Protein AF-A0A6C0C081-F1 (afdb_monomer_lite)

Radius of gyration: 17.38 Å; chains: 1; bounding box: 40×44×48 Å

Foldseek 3Di:
DDPPVPAQFQHQEEEEEFEDFQVDPDDDDDLLVVLQVQCVVAQQTHYDYDYPVCLVVQFPDAPLLSQATRQVVVQLSLLRNCQARFFKYAYRGHAPHYCNCVCPVVPLSPPPLAFKEAAQFDALVVAAAPPPPSVLSVVSRLDGDSNTMTGGYNDPLSVQLNVQLSVVSVVCRVLSVQAGGRHHFADDDPDPPDVCDPPNHRDDHRCRSHRRRNSVSCVVSSSNYHYDDDDHDPPDDSD

Secondary structure (DSSP, 8-state):
--GGGGS-SS-S-EEEE---BTTB-PPP-HHHHHHHHHHHHHS-S-EEEE-TTTHHHHSPPPGGGGGS-HHHHHHHHHHHHHHHH-EEEE-S---SS--TTTTTGGGGGG-TT--EEEEEP--GGG----TT-GGGGGGGGG-EEEEEEEE-TT-HHHHHHHHHHHHHHHHTHHHHHHS---SSS-B-SS-TT-S---TTS--SBTTTTTHHHHHHHHHHTGGGEEE-PPPP-TTS---

pLDDT: mean 90.08, std 13.96, range [32.69, 98.81]

InterPro domains:
  IPR008441 AfumC-like glycosyltransferase [PF05704] (13-91)
  IPR029044 Nucleotide-diphospho-sugar transferases [SSF53448] (11-169)

Organism: NCBI:txid1070528

Sequence (239 aa):
MSYVSKLQVPPYVVFVCWFGGYRNKASMKGNRLSAYTSLQKNIGVPLVMITDENIADYVAVHPAFQYLSGNHKSDYARCALLNKFGGGYHDIKHRSKTWKNEWNVDNWTADDNVWMYCVRERHPSHIGYPPGKKHIQAQYKRLGSMGWLISKPRTPFLQDLQAAIHAEMDNNLDKLRQHPGHKPGGYYSDTPFRPDVPKDSYPLRWLQVMGELSHPLMLEYSDKIKFGLPSPDTHLSYK

Structure (mmCIF, N/CA/C/O backbone):
data_AF-A0A6C0C081-F1
#
_entry.id   AF-A0A6C0C081-F1
#
loop_
_atom_site.group_PDB
_atom_site.id
_atom_site.type_symbol
_atom_site.label_atom_id
_atom_site.label_alt_id
_atom_site.label_comp_id
_atom_site.label_asym_id
_atom_site.label_entity_id
_atom_site.label_seq_id
_atom_site.pdbx_PDB_ins_code
_atom_site.Cartn_x
_atom_site.Cartn_y
_atom_site.Cartn_z
_atom_site.occupancy
_atom_site.B_iso_or_equiv
_atom_site.auth_seq_id
_atom_site.auth_comp_id
_atom_site.auth_asym_id
_atom_site.auth_atom_id
_atom_site.pdbx_PDB_model_num
ATOM 1 N N . MET A 1 1 ? -1.122 -25.271 23.136 1.00 38.91 1 MET A N 1
ATOM 2 C CA . MET A 1 1 ? -2.084 -24.271 22.619 1.00 38.91 1 MET A CA 1
ATOM 3 C C . MET A 1 1 ? -1.561 -22.879 22.957 1.00 38.91 1 MET A C 1
ATOM 5 O O . MET A 1 1 ? -1.931 -22.315 23.976 1.00 38.91 1 MET A O 1
ATOM 9 N N . SER A 1 2 ? -0.575 -22.413 22.184 1.00 34.00 2 SER A N 1
ATOM 10 C CA . SER A 1 2 ? 0.246 -21.238 22.502 1.00 34.00 2 SER A CA 1
ATOM 11 C C . SER A 1 2 ? -0.545 -19.931 22.386 1.00 34.00 2 SER A C 1
ATOM 13 O O . SER A 1 2 ? -1.528 -19.861 21.656 1.00 34.00 2 SER A O 1
ATOM 15 N N . TYR A 1 3 ? -0.081 -18.903 23.100 1.00 32.69 3 TYR A N 1
ATOM 16 C CA . TYR A 1 3 ? -0.590 -17.526 23.253 1.00 32.69 3 TYR A CA 1
ATOM 17 C C . TYR A 1 3 ? -1.102 -16.781 21.993 1.00 32.69 3 TYR A C 1
ATOM 19 O O . TYR A 1 3 ? -1.601 -15.663 22.099 1.00 32.69 3 TYR A O 1
ATOM 27 N N . VAL A 1 4 ? -1.015 -17.381 20.807 1.00 37.66 4 VAL A N 1
ATOM 28 C CA . VAL A 1 4 ? -1.458 -16.843 19.514 1.00 37.66 4 VAL A CA 1
ATOM 29 C C . VAL A 1 4 ? -2.988 -16.715 19.427 1.00 37.66 4 VAL A C 1
ATOM 31 O O . VAL A 1 4 ? -3.484 -15.894 18.665 1.00 37.66 4 VAL A O 1
ATOM 34 N N . SER A 1 5 ? -3.757 -17.439 20.252 1.00 34.84 5 SER A N 1
ATOM 35 C CA . SER A 1 5 ? -5.231 -17.363 20.270 1.00 34.84 5 SER A CA 1
ATOM 36 C C . SER A 1 5 ? -5.811 -16.135 20.995 1.00 34.84 5 SER A C 1
ATOM 38 O O . SER A 1 5 ? -7.021 -16.076 21.198 1.00 34.84 5 SER A O 1
ATOM 40 N N . LYS A 1 6 ? -4.976 -15.187 21.448 1.00 42.56 6 LYS A N 1
ATOM 41 C CA . LYS A 1 6 ? -5.412 -14.006 22.223 1.00 42.56 6 LYS A CA 1
ATOM 42 C C . LYS A 1 6 ? -4.911 -12.666 21.681 1.00 42.56 6 LYS A C 1
ATOM 44 O O . LYS A 1 6 ? -5.057 -11.650 22.355 1.00 42.56 6 LYS A O 1
ATOM 49 N N . LEU A 1 7 ? -4.319 -12.634 20.489 1.00 52.56 7 LEU A N 1
ATOM 50 C CA . LEU A 1 7 ? -4.058 -11.358 19.827 1.00 52.56 7 LEU A CA 1
ATOM 51 C C . LEU A 1 7 ? -5.363 -10.861 19.205 1.00 52.56 7 LEU A C 1
ATOM 53 O O . LEU A 1 7 ? -6.047 -11.622 18.524 1.00 52.56 7 LEU A O 1
ATOM 57 N N . GLN A 1 8 ? -5.707 -9.594 19.448 1.00 67.50 8 GLN A N 1
ATOM 58 C CA . GLN A 1 8 ? -6.777 -8.919 18.715 1.00 67.50 8 GLN A CA 1
ATOM 59 C C . GLN A 1 8 ? -6.513 -9.103 17.216 1.00 67.50 8 GLN A C 1
ATOM 61 O O . GLN A 1 8 ? -5.391 -8.881 16.761 1.00 67.50 8 GLN A O 1
ATOM 66 N N . VAL A 1 9 ? -7.517 -9.548 16.462 1.00 79.81 9 VAL A N 1
ATOM 67 C CA . VAL A 1 9 ? -7.436 -9.652 15.004 1.00 79.81 9 VAL A CA 1
ATOM 68 C C . VAL A 1 9 ? -8.374 -8.597 14.423 1.00 79.81 9 VAL A C 1
ATOM 70 O O . VAL A 1 9 ? -9.579 -8.682 14.648 1.00 79.81 9 VAL A O 1
ATOM 73 N N . PRO A 1 10 ? -7.855 -7.602 13.689 1.00 91.00 10 PRO A N 1
ATOM 74 C CA . PRO A 1 10 ? -6.440 -7.357 13.402 1.00 91.00 10 PRO A CA 1
ATOM 75 C C . PRO A 1 10 ? -5.642 -6.818 14.609 1.00 91.00 10 PRO A C 1
ATOM 77 O O . PRO A 1 10 ? -6.227 -6.164 15.474 1.00 91.00 10 PRO A O 1
ATOM 80 N N . PRO A 1 11 ? -4.311 -7.027 14.666 1.00 95.06 11 PRO A N 1
ATOM 81 C CA . PRO A 1 11 ? -3.478 -6.562 15.774 1.00 95.06 11 PRO A CA 1
ATOM 82 C C . PRO A 1 11 ? -3.471 -5.035 15.868 1.00 95.06 11 PRO A C 1
ATOM 84 O O . PRO A 1 11 ? -3.511 -4.343 14.850 1.00 95.06 11 PRO A O 1
ATOM 87 N N . TYR A 1 12 ? -3.392 -4.509 17.092 1.00 96.88 12 TYR A N 1
ATOM 88 C CA . TYR A 1 12 ? -3.371 -3.071 17.374 1.00 96.88 12 TYR A CA 1
ATOM 89 C C . TYR A 1 12 ? -1.967 -2.479 17.154 1.00 96.88 12 TYR A C 1
ATOM 91 O O . TYR A 1 12 ? -1.215 -2.194 18.086 1.00 96.88 12 TYR A O 1
ATOM 99 N N . VAL A 1 13 ? -1.585 -2.359 15.886 1.00 97.62 13 VAL A N 1
ATOM 100 C CA . VAL A 1 13 ? -0.288 -1.843 15.432 1.00 97.62 13 VAL A CA 1
ATOM 101 C C . VAL A 1 13 ? -0.440 -1.221 14.051 1.00 97.62 13 VAL A C 1
ATOM 103 O O . VAL A 1 13 ? -1.317 -1.615 13.283 1.00 97.62 13 VAL A O 1
ATOM 106 N N . VAL A 1 14 ? 0.417 -0.258 13.721 1.00 98.56 14 VAL A N 1
ATOM 107 C CA . VAL A 1 14 ? 0.501 0.337 12.387 1.00 98.56 14 VAL A CA 1
ATOM 108 C C . VAL A 1 14 ? 1.901 0.127 11.814 1.00 98.56 14 VAL A C 1
ATOM 110 O O . VAL A 1 14 ? 2.894 0.584 12.378 1.00 98.56 14 VAL A O 1
ATOM 113 N N . PHE A 1 15 ? 1.982 -0.529 10.661 1.00 98.62 15 PHE A N 1
ATOM 114 C CA . PHE A 1 15 ? 3.210 -0.656 9.888 1.00 98.62 15 PHE A CA 1
ATOM 115 C C . PHE A 1 15 ? 3.482 0.610 9.076 1.00 98.62 15 PHE A C 1
ATOM 117 O O . PHE A 1 15 ? 2.582 1.201 8.474 1.00 98.62 15 PHE A O 1
ATOM 124 N N . VAL A 1 16 ? 4.752 0.997 9.029 1.00 97.75 16 VAL A N 1
ATOM 125 C CA . VAL A 1 16 ? 5.257 2.132 8.255 1.00 97.75 16 VAL A CA 1
ATOM 126 C C . VAL A 1 16 ? 6.523 1.678 7.541 1.00 97.75 16 VAL A C 1
ATOM 128 O O . VAL A 1 16 ? 7.382 1.063 8.159 1.00 97.75 16 VAL A O 1
ATOM 131 N N . CYS A 1 17 ? 6.650 1.962 6.246 1.00 96.00 17 CYS A N 1
ATOM 132 C CA . CYS A 1 17 ? 7.788 1.509 5.442 1.00 96.00 17 CYS A CA 1
ATOM 133 C C . CYS A 1 17 ? 8.725 2.660 5.055 1.00 96.00 17 CYS A C 1
ATOM 135 O O . CYS A 1 17 ? 8.277 3.713 4.586 1.00 96.00 17 CYS A O 1
ATOM 137 N N . TRP A 1 18 ? 10.033 2.431 5.185 1.00 93.06 18 TRP A N 1
ATOM 138 C CA . TRP A 1 18 ? 11.085 3.312 4.685 1.00 93.06 18 TRP A CA 1
ATOM 139 C C . TRP A 1 18 ? 12.243 2.503 4.091 1.00 93.06 18 TRP A C 1
ATOM 141 O O . TRP A 1 18 ? 13.060 1.942 4.815 1.00 93.06 18 TRP A O 1
ATOM 151 N N . PHE A 1 19 ? 12.348 2.503 2.761 1.00 89.56 19 PHE A N 1
ATOM 152 C CA . PHE A 1 19 ? 13.375 1.755 2.021 1.00 89.56 19 PHE A CA 1
ATOM 153 C C . PHE A 1 19 ? 14.393 2.644 1.287 1.00 89.56 19 PHE A C 1
ATOM 155 O O . PHE A 1 19 ? 15.035 2.197 0.339 1.00 89.56 19 PHE A O 1
ATOM 162 N N . GLY A 1 20 ? 14.532 3.916 1.688 1.00 74.12 20 GLY A N 1
ATOM 163 C CA . GLY A 1 20 ? 15.504 4.843 1.090 1.00 74.12 20 GLY A CA 1
ATOM 164 C C . GLY A 1 20 ? 15.476 4.878 -0.452 1.00 74.12 20 GLY A C 1
ATOM 165 O O . GLY A 1 20 ? 14.416 4.789 -1.075 1.00 74.12 20 GLY A O 1
ATOM 166 N N . GLY A 1 21 ? 16.654 5.029 -1.072 1.00 58.50 21 GLY A N 1
ATOM 167 C CA . GLY A 1 21 ? 16.880 4.778 -2.506 1.00 58.50 21 GLY A CA 1
ATOM 168 C C . GLY A 1 21 ? 17.626 3.451 -2.711 1.00 58.50 21 GLY A C 1
ATOM 169 O O . GLY A 1 21 ? 18.268 2.971 -1.781 1.00 58.50 21 GLY A O 1
ATOM 170 N N . TYR A 1 22 ? 17.579 2.841 -3.904 1.00 46.16 22 TYR A N 1
ATOM 171 C CA . TYR A 1 22 ? 18.237 1.541 -4.145 1.00 46.16 22 TYR A CA 1
ATOM 172 C C . TYR A 1 22 ? 19.727 1.578 -3.797 1.00 46.16 22 TYR A C 1
ATOM 174 O O . TYR A 1 22 ? 20.460 2.465 -4.239 1.00 46.16 22 TYR A O 1
ATOM 182 N N . ARG A 1 23 ? 20.147 0.611 -2.966 1.00 51.75 23 ARG A N 1
ATOM 183 C CA . ARG A 1 23 ? 21.477 0.488 -2.335 1.00 51.75 23 ARG A CA 1
ATOM 184 C C . ARG A 1 23 ? 21.923 1.676 -1.470 1.00 51.75 23 ARG A C 1
ATOM 186 O O . ARG A 1 23 ? 23.003 1.616 -0.892 1.00 51.75 23 ARG A O 1
ATOM 193 N N . ASN A 1 24 ? 21.112 2.722 -1.331 1.00 51.88 24 ASN A N 1
ATOM 194 C CA . ASN A 1 24 ? 21.444 3.900 -0.547 1.00 51.88 24 ASN A CA 1
ATOM 195 C C . ASN A 1 24 ? 20.702 3.840 0.790 1.00 51.88 24 ASN A C 1
ATOM 197 O O . ASN A 1 24 ? 19.509 4.144 0.866 1.00 51.88 24 ASN A O 1
ATOM 201 N N . LYS A 1 25 ? 21.438 3.494 1.854 1.00 61.03 25 LYS A N 1
ATOM 202 C CA . LYS A 1 25 ? 20.999 3.555 3.261 1.00 61.03 25 LYS A CA 1
ATOM 203 C C . LYS A 1 25 ? 20.867 5.005 3.740 1.00 61.03 25 LYS A C 1
ATOM 205 O O . LYS A 1 25 ? 21.436 5.413 4.750 1.00 61.03 25 LYS A O 1
ATOM 210 N N . ALA A 1 26 ? 20.171 5.830 2.965 1.00 64.25 26 ALA A N 1
ATOM 211 C CA . ALA A 1 26 ? 19.969 7.221 3.298 1.00 64.25 26 ALA A CA 1
ATOM 212 C C . ALA A 1 26 ? 19.025 7.306 4.500 1.00 64.25 26 ALA A C 1
ATOM 214 O O . ALA A 1 26 ? 17.862 6.891 4.438 1.00 64.25 26 ALA A O 1
ATOM 215 N N . SER A 1 27 ? 19.528 7.874 5.594 1.00 79.19 27 SER A N 1
ATOM 216 C CA . SER A 1 27 ? 18.695 8.239 6.733 1.00 79.19 27 SER A CA 1
ATOM 217 C C . SER A 1 27 ? 17.563 9.154 6.268 1.00 79.19 27 SER A C 1
ATOM 219 O O . SER A 1 27 ? 17.770 10.043 5.437 1.00 79.19 27 SER A O 1
ATOM 221 N N . MET A 1 28 ? 16.366 8.939 6.809 1.00 86.75 28 MET A N 1
ATOM 222 C CA . MET A 1 28 ? 15.217 9.803 6.563 1.00 86.75 28 MET A CA 1
ATOM 223 C C . MET A 1 28 ? 15.543 11.241 6.992 1.00 86.75 28 MET A C 1
ATOM 225 O O . MET A 1 28 ? 16.034 11.461 8.097 1.00 86.75 28 MET A O 1
ATOM 229 N N . LYS A 1 29 ? 15.288 12.225 6.122 1.00 87.31 29 LYS A N 1
ATOM 230 C CA . LYS A 1 29 ? 15.613 13.645 6.354 1.00 87.31 29 LYS A CA 1
ATOM 231 C C . LYS A 1 29 ? 14.472 14.565 5.911 1.00 87.31 29 LYS A C 1
ATOM 233 O O . LYS A 1 29 ? 13.532 14.132 5.240 1.00 87.31 29 LYS A O 1
ATOM 238 N N . GLY A 1 30 ? 14.575 15.839 6.292 1.00 89.31 30 GLY A N 1
ATOM 239 C CA . GLY A 1 30 ? 13.709 16.922 5.817 1.00 89.31 30 GLY A CA 1
ATOM 240 C C . GLY A 1 30 ? 12.222 16.684 6.080 1.00 89.31 30 GLY A C 1
ATOM 241 O O . GLY A 1 30 ? 11.837 16.162 7.129 1.00 89.31 30 GLY A O 1
ATOM 242 N N . ASN A 1 31 ? 11.390 17.031 5.095 1.00 89.50 31 ASN A N 1
ATOM 243 C CA . ASN A 1 31 ? 9.928 16.929 5.168 1.00 89.50 31 ASN A CA 1
ATOM 244 C C . ASN A 1 31 ? 9.447 15.519 5.524 1.00 89.50 31 ASN A C 1
ATOM 246 O O . ASN A 1 31 ? 8.451 15.356 6.225 1.00 89.50 31 ASN A O 1
ATOM 250 N N . ARG A 1 32 ? 10.166 14.480 5.087 1.00 90.06 32 ARG A N 1
ATOM 251 C CA . ARG A 1 32 ? 9.797 13.097 5.390 1.00 90.06 32 ARG A CA 1
ATOM 252 C C . ARG A 1 32 ? 10.041 12.734 6.854 1.00 90.06 32 ARG A C 1
ATOM 254 O O . ARG A 1 32 ? 9.176 12.106 7.456 1.00 90.06 32 ARG A O 1
ATOM 261 N N . LEU A 1 33 ? 11.173 13.158 7.420 1.00 92.31 33 LEU A N 1
ATOM 262 C CA . LEU A 1 33 ? 11.459 12.970 8.844 1.00 92.31 33 LEU A CA 1
ATOM 263 C C . LEU A 1 33 ? 10.461 13.752 9.703 1.00 92.31 33 LEU A C 1
ATOM 265 O O . LEU A 1 33 ? 9.902 13.198 10.640 1.00 92.31 33 LEU A O 1
ATOM 269 N N . SER A 1 34 ? 10.165 14.999 9.325 1.00 93.88 34 SER A N 1
ATOM 270 C CA . SER A 1 34 ? 9.133 15.816 9.977 1.00 93.88 34 SER A CA 1
ATOM 271 C C . SER A 1 34 ? 7.762 15.124 9.973 1.00 93.88 34 SER A C 1
ATOM 273 O O . SER A 1 34 ? 7.094 15.031 11.007 1.00 93.88 34 SER A O 1
ATOM 275 N N . ALA A 1 35 ? 7.370 14.554 8.831 1.00 94.44 35 ALA A N 1
ATOM 276 C CA . ALA A 1 35 ? 6.135 13.795 8.692 1.00 94.44 35 ALA A CA 1
ATOM 277 C C . ALA A 1 35 ? 6.115 12.538 9.572 1.00 94.44 35 ALA A C 1
ATOM 279 O O . ALA A 1 35 ? 5.100 12.261 10.207 1.00 94.44 35 ALA A O 1
ATOM 280 N N . TYR A 1 36 ? 7.225 11.799 9.653 1.00 95.06 36 TYR A N 1
ATOM 281 C CA . TYR A 1 36 ? 7.329 10.629 10.524 1.00 95.06 36 TYR A CA 1
ATOM 282 C C . TYR A 1 36 ? 7.247 11.002 12.009 1.00 95.06 36 TYR A C 1
ATOM 284 O O . TYR A 1 36 ? 6.476 10.390 12.743 1.00 95.06 36 TYR A O 1
ATOM 292 N N . THR A 1 37 ? 7.943 12.056 12.439 1.00 94.81 37 THR A N 1
ATOM 293 C CA . THR A 1 37 ? 7.854 12.572 13.814 1.00 94.81 37 THR A CA 1
ATOM 294 C C . THR A 1 37 ? 6.425 13.000 14.158 1.00 94.81 37 THR A C 1
ATOM 296 O O . THR A 1 37 ? 5.908 12.678 15.228 1.00 94.81 37 THR A O 1
ATOM 299 N N . SER A 1 38 ? 5.745 13.687 13.235 1.00 95.81 38 SER A N 1
ATOM 300 C CA . SER A 1 38 ? 4.330 14.044 13.386 1.00 95.81 38 SER A CA 1
ATOM 301 C C . SER A 1 38 ? 3.437 12.808 13.492 1.00 95.81 38 SER A C 1
ATOM 303 O O . SER A 1 38 ? 2.559 12.765 14.352 1.00 95.81 38 SER A O 1
ATOM 305 N N . LEU A 1 39 ? 3.675 11.796 12.657 1.00 95.75 39 LEU A N 1
ATOM 306 C CA . LEU A 1 39 ? 2.941 10.538 12.684 1.00 95.75 39 LEU A CA 1
ATOM 307 C C . LEU A 1 39 ? 3.107 9.827 14.034 1.00 95.75 39 LEU A C 1
ATOM 309 O O . LEU A 1 39 ? 2.102 9.489 14.655 1.00 95.75 39 LEU A O 1
ATOM 313 N N . GLN A 1 40 ? 4.346 9.673 14.514 1.00 95.88 40 GLN A N 1
ATOM 314 C CA . GLN A 1 40 ? 4.663 9.077 15.818 1.00 95.88 40 GLN A CA 1
ATOM 315 C C . GLN A 1 40 ? 3.932 9.780 16.964 1.00 95.88 40 GLN A C 1
ATOM 317 O O . GLN A 1 40 ? 3.367 9.118 17.831 1.00 95.88 40 GLN A O 1
ATOM 322 N N . LYS A 1 41 ? 3.902 11.117 16.949 1.00 96.88 41 LYS A N 1
ATOM 323 C CA . LYS A 1 41 ? 3.255 11.915 17.996 1.00 96.88 41 LYS A CA 1
ATOM 324 C C . LYS A 1 41 ? 1.729 11.773 18.000 1.00 96.88 41 LYS A C 1
ATOM 326 O O . LYS A 1 41 ? 1.126 11.759 19.069 1.00 96.88 41 LYS A O 1
ATOM 331 N N . ASN A 1 42 ? 1.106 11.695 16.823 1.00 97.38 42 ASN A N 1
ATOM 332 C CA . ASN A 1 42 ? -0.333 11.938 16.689 1.00 97.38 42 ASN A CA 1
ATOM 333 C C . ASN A 1 42 ? -1.168 10.690 16.365 1.00 97.38 42 ASN A C 1
ATOM 335 O O . ASN A 1 42 ? -2.384 10.714 16.557 1.00 97.38 42 ASN A O 1
ATOM 339 N N . ILE A 1 43 ? -0.574 9.594 15.878 1.00 97.38 43 ILE A N 1
ATOM 340 C CA . ILE A 1 43 ? -1.363 8.428 15.449 1.00 97.38 43 ILE A CA 1
ATOM 341 C C . ILE A 1 43 ? -2.041 7.697 16.613 1.00 97.38 43 ILE A C 1
ATOM 343 O O . ILE A 1 43 ? -3.136 7.174 16.436 1.00 97.38 43 ILE A O 1
ATOM 347 N N . GLY A 1 44 ? -1.463 7.720 17.819 1.00 97.50 44 GLY A N 1
ATOM 348 C CA . GLY A 1 44 ? -2.065 7.115 19.019 1.00 97.50 44 GLY A CA 1
ATOM 349 C C . GLY A 1 44 ? -2.129 5.579 19.009 1.00 97.50 44 GLY A C 1
ATOM 350 O O . GLY A 1 44 ? -2.866 4.989 19.798 1.00 97.50 44 GLY A O 1
ATOM 351 N N . VAL A 1 45 ? -1.362 4.943 18.122 1.00 97.12 45 VAL A N 1
ATOM 352 C CA . VAL A 1 45 ? -1.225 3.488 17.953 1.00 97.12 45 VAL A CA 1
ATOM 353 C C . VAL A 1 45 ? 0.273 3.172 17.832 1.00 97.12 45 VAL A C 1
ATOM 355 O O . VAL A 1 45 ? 0.989 3.975 17.225 1.00 97.12 45 VAL A O 1
ATOM 358 N N . PRO A 1 46 ? 0.780 2.053 18.382 1.00 97.75 46 PRO A N 1
ATOM 359 C CA . PRO A 1 46 ? 2.172 1.656 18.190 1.00 97.75 46 PRO A CA 1
ATOM 360 C C . PRO A 1 46 ? 2.548 1.588 16.706 1.00 97.75 46 PRO A C 1
ATOM 362 O O . PRO A 1 46 ? 1.817 1.007 15.901 1.00 97.75 46 PRO A O 1
ATOM 365 N N . LEU A 1 47 ? 3.695 2.174 16.356 1.00 97.44 47 LEU A N 1
ATOM 366 C CA . LEU A 1 47 ? 4.243 2.128 15.004 1.00 97.44 47 LEU A CA 1
ATOM 367 C C . LEU A 1 47 ? 5.369 1.102 14.921 1.00 97.44 47 LEU A C 1
ATOM 369 O O . LEU A 1 47 ? 6.260 1.087 15.769 1.00 97.44 47 LEU A O 1
ATOM 373 N N . VAL A 1 48 ? 5.363 0.307 13.855 1.00 97.56 48 VAL A N 1
ATOM 374 C CA . VAL A 1 48 ? 6.464 -0.589 13.491 1.00 97.56 48 VAL A CA 1
ATOM 375 C C . VAL A 1 48 ? 7.081 -0.083 12.195 1.00 97.56 48 VAL A C 1
ATOM 377 O O . VAL A 1 48 ? 6.449 -0.118 11.137 1.00 97.56 48 VAL A O 1
ATOM 380 N N . MET A 1 49 ? 8.315 0.415 12.293 1.00 96.44 49 MET A N 1
ATOM 381 C CA . MET A 1 49 ? 9.102 0.835 11.137 1.00 96.44 49 MET A CA 1
ATOM 382 C C . MET A 1 49 ? 9.712 -0.387 10.454 1.00 96.44 49 MET A C 1
ATOM 384 O O . MET A 1 49 ? 10.448 -1.154 11.076 1.00 96.44 49 MET A O 1
ATOM 388 N N . ILE A 1 50 ? 9.438 -0.525 9.165 1.00 96.69 50 ILE A N 1
ATOM 389 C CA . ILE A 1 50 ? 9.955 -1.581 8.304 1.00 96.69 50 ILE A CA 1
ATOM 390 C C . ILE A 1 50 ? 10.962 -0.968 7.337 1.00 96.69 50 ILE A C 1
ATOM 392 O O . ILE A 1 50 ? 10.670 0.025 6.662 1.00 96.69 50 ILE A O 1
ATOM 396 N N . THR A 1 51 ? 12.145 -1.566 7.285 1.00 94.06 51 THR A N 1
ATOM 397 C CA . THR A 1 51 ? 13.280 -1.132 6.471 1.00 94.06 51 THR A CA 1
ATOM 398 C C . THR A 1 51 ? 13.920 -2.325 5.766 1.00 94.06 51 THR A C 1
ATOM 400 O O . THR A 1 51 ? 13.519 -3.475 5.961 1.00 94.06 51 THR A O 1
ATOM 403 N N . ASP A 1 52 ? 14.926 -2.063 4.928 1.00 90.50 52 ASP A N 1
ATOM 404 C CA . ASP A 1 52 ? 15.700 -3.123 4.271 1.00 90.50 52 ASP A CA 1
ATOM 405 C C . ASP A 1 52 ? 16.401 -4.048 5.281 1.00 90.50 52 ASP A C 1
ATOM 407 O O . ASP A 1 52 ? 16.627 -5.218 4.986 1.00 90.50 52 ASP A O 1
ATOM 411 N N . GLU A 1 53 ? 16.727 -3.542 6.472 1.00 90.50 53 GLU A N 1
ATOM 412 C CA . GLU A 1 53 ? 17.430 -4.293 7.512 1.00 90.50 53 GLU A CA 1
ATOM 413 C C . GLU A 1 53 ? 16.552 -5.311 8.236 1.00 90.50 53 GLU A C 1
ATOM 415 O O . GLU A 1 53 ? 17.086 -6.304 8.717 1.00 90.50 53 GLU A O 1
ATOM 420 N N . ASN A 1 54 ? 15.241 -5.068 8.341 1.00 94.38 54 ASN A N 1
ATOM 421 C CA . ASN A 1 54 ? 14.372 -5.880 9.195 1.00 94.38 54 ASN A CA 1
ATOM 422 C C . ASN A 1 54 ? 13.218 -6.566 8.458 1.00 94.38 54 ASN A C 1
ATOM 424 O O . ASN A 1 54 ? 12.587 -7.442 9.037 1.00 94.38 54 ASN A O 1
ATOM 428 N N . ILE A 1 55 ? 12.921 -6.227 7.196 1.00 96.56 55 ILE A N 1
ATOM 429 C CA . ILE A 1 55 ? 11.753 -6.791 6.496 1.00 96.56 55 ILE A CA 1
ATOM 430 C C . ILE A 1 55 ? 11.755 -8.330 6.470 1.00 96.56 55 ILE A C 1
ATOM 432 O O . ILE A 1 55 ? 10.695 -8.943 6.619 1.00 96.56 55 ILE A O 1
ATOM 436 N N . ALA A 1 56 ? 12.932 -8.950 6.337 1.00 96.50 56 ALA A N 1
ATOM 437 C CA . ALA A 1 56 ? 13.086 -10.403 6.307 1.00 96.50 56 ALA A CA 1
ATOM 438 C C . ALA A 1 56 ? 12.693 -11.089 7.630 1.00 96.50 56 ALA A C 1
ATOM 440 O O . ALA A 1 56 ? 12.297 -12.253 7.614 1.00 96.50 56 ALA A O 1
ATOM 441 N N . ASP A 1 57 ? 12.716 -10.363 8.752 1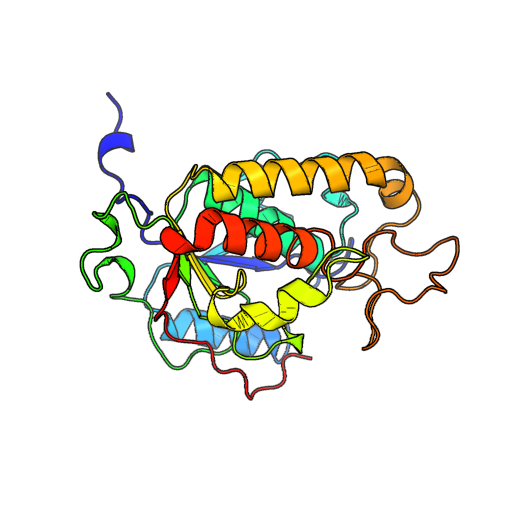.00 96.88 57 ASP A N 1
ATOM 442 C CA . ASP A 1 57 ? 12.260 -10.869 10.052 1.00 96.88 57 ASP A CA 1
ATOM 443 C C . ASP A 1 57 ? 10.727 -10.964 10.111 1.00 96.88 57 ASP A C 1
ATOM 445 O O . ASP A 1 57 ? 10.155 -11.767 10.853 1.00 96.88 57 ASP A O 1
ATOM 449 N N . TYR A 1 58 ? 10.034 -10.153 9.305 1.00 96.69 58 TYR A N 1
ATOM 450 C CA . TYR A 1 58 ? 8.577 -10.073 9.302 1.00 96.69 58 TYR A CA 1
ATOM 451 C C . TYR A 1 58 ? 7.947 -10.952 8.231 1.00 96.69 58 TYR A C 1
ATOM 453 O O . TYR A 1 58 ? 6.945 -11.609 8.512 1.00 96.69 58 TYR A O 1
ATOM 461 N N . VAL A 1 59 ? 8.483 -10.988 7.011 1.00 96.81 59 VAL A N 1
ATOM 462 C CA . VAL A 1 59 ? 7.870 -11.691 5.870 1.00 96.81 59 VAL A CA 1
ATOM 463 C C . VAL A 1 59 ? 8.920 -12.398 5.018 1.00 96.81 59 VAL A C 1
ATOM 465 O O . VAL A 1 59 ? 10.058 -11.953 4.922 1.00 96.81 59 VAL A O 1
ATOM 468 N N . ALA A 1 60 ? 8.522 -13.492 4.362 1.00 96.00 60 ALA A N 1
ATOM 469 C CA . ALA A 1 60 ? 9.357 -14.112 3.340 1.00 96.00 60 ALA A CA 1
ATOM 470 C C . ALA A 1 60 ? 9.431 -13.174 2.130 1.00 96.00 60 ALA A C 1
ATOM 472 O O . ALA A 1 60 ? 8.405 -12.842 1.537 1.00 96.00 60 ALA A O 1
ATOM 473 N N . VAL A 1 61 ? 10.639 -12.721 1.803 1.00 96.56 61 VAL A N 1
ATOM 474 C CA . VAL A 1 61 ? 10.862 -11.692 0.788 1.00 96.56 61 VAL A CA 1
ATOM 475 C C . VAL A 1 61 ? 11.062 -12.328 -0.586 1.00 96.56 61 VAL A C 1
ATOM 477 O O . VAL A 1 61 ? 11.876 -13.233 -0.755 1.00 96.56 61 VAL A O 1
ATOM 480 N N . HIS A 1 62 ? 10.341 -11.822 -1.585 1.00 97.94 62 HIS A N 1
ATOM 481 C CA . HIS A 1 62 ? 10.460 -12.261 -2.974 1.00 97.94 62 HIS A CA 1
ATOM 482 C C . HIS A 1 62 ? 11.878 -12.025 -3.541 1.00 97.94 62 HIS A C 1
ATOM 484 O O . HIS A 1 62 ? 12.439 -10.949 -3.306 1.00 97.94 62 HIS A O 1
ATOM 490 N N . PRO A 1 63 ? 12.447 -12.925 -4.371 1.00 97.75 63 PRO A N 1
ATOM 491 C CA . PRO A 1 63 ? 13.792 -12.755 -4.941 1.00 97.75 63 PRO A CA 1
ATOM 492 C C . PRO A 1 63 ? 14.019 -11.418 -5.663 1.00 97.75 63 PRO A C 1
ATOM 494 O O . PRO A 1 63 ? 15.104 -10.836 -5.583 1.00 97.75 63 PRO A O 1
ATOM 497 N N . ALA A 1 64 ? 12.983 -10.906 -6.338 1.00 97.19 64 ALA A N 1
ATOM 498 C CA . ALA A 1 64 ? 13.042 -9.632 -7.057 1.00 97.19 64 ALA A CA 1
ATOM 499 C C . ALA A 1 64 ? 13.045 -8.384 -6.146 1.00 97.19 64 ALA A C 1
ATOM 501 O O . ALA A 1 64 ? 13.378 -7.293 -6.607 1.00 97.19 64 ALA A O 1
ATOM 502 N N . PHE A 1 65 ? 12.689 -8.515 -4.860 1.00 96.31 65 PHE A N 1
ATOM 503 C CA . PHE A 1 65 ? 12.498 -7.387 -3.937 1.00 96.31 65 PHE A CA 1
ATOM 504 C C . PHE A 1 65 ? 13.728 -6.485 -3.833 1.00 96.31 65 PHE A C 1
ATOM 506 O O . PHE A 1 65 ? 13.615 -5.260 -3.833 1.00 96.31 65 PHE A O 1
ATOM 513 N N . GLN A 1 66 ? 14.919 -7.087 -3.795 1.00 93.81 66 GLN A N 1
ATOM 514 C CA . GLN A 1 66 ? 16.178 -6.354 -3.674 1.00 93.81 66 GLN A CA 1
ATOM 515 C C . GLN A 1 66 ? 16.417 -5.375 -4.833 1.00 93.81 66 GLN A C 1
ATOM 517 O O . GLN A 1 66 ? 17.133 -4.395 -4.647 1.00 93.81 66 GLN A O 1
ATOM 522 N N . TYR A 1 67 ? 15.812 -5.618 -6.000 1.00 94.81 67 TYR A N 1
ATOM 523 C CA . TYR A 1 67 ? 15.957 -4.812 -7.214 1.00 94.81 67 TYR A CA 1
ATOM 524 C C . TYR A 1 67 ? 14.879 -3.734 -7.364 1.00 94.81 67 TYR A C 1
ATOM 526 O O . TYR A 1 67 ? 14.997 -2.868 -8.233 1.00 94.81 67 TYR A O 1
ATOM 534 N N . LEU A 1 68 ? 13.839 -3.766 -6.529 1.00 94.56 68 LEU A N 1
ATOM 535 C CA . LEU A 1 68 ? 12.765 -2.783 -6.562 1.00 94.56 68 LEU A CA 1
ATOM 536 C C . LEU A 1 68 ? 13.257 -1.398 -6.122 1.00 94.56 68 LEU A C 1
ATOM 538 O O . LEU A 1 68 ? 14.149 -1.261 -5.278 1.00 94.56 68 LEU A O 1
ATOM 542 N N . SER A 1 69 ? 12.618 -0.357 -6.653 1.00 92.25 69 SER A N 1
ATOM 543 C CA . SER A 1 69 ? 12.758 0.995 -6.112 1.00 92.25 69 SER A CA 1
ATOM 544 C C . SER A 1 69 ? 12.125 1.113 -4.724 1.00 92.25 69 SER A C 1
ATOM 546 O O . SER A 1 69 ? 11.239 0.338 -4.367 1.00 92.25 69 SER A O 1
ATOM 548 N N . GLY A 1 70 ? 12.530 2.122 -3.945 1.00 91.44 70 GLY A N 1
ATOM 549 C CA . GLY A 1 70 ? 12.051 2.297 -2.566 1.00 91.44 70 GLY A CA 1
ATOM 550 C C . GLY A 1 70 ? 10.521 2.367 -2.428 1.00 91.44 70 GLY A C 1
ATOM 551 O O . GLY A 1 70 ? 9.967 1.804 -1.489 1.00 91.44 70 GLY A O 1
ATOM 552 N N . ASN A 1 71 ? 9.819 2.978 -3.392 1.00 91.69 71 ASN A N 1
ATOM 553 C CA . ASN A 1 71 ? 8.350 3.017 -3.383 1.00 91.69 71 ASN A CA 1
ATOM 554 C C . ASN A 1 71 ? 7.744 1.634 -3.641 1.00 91.69 71 ASN A C 1
ATOM 556 O O . ASN A 1 71 ? 6.862 1.215 -2.901 1.00 91.69 71 ASN A O 1
ATOM 560 N N . HIS A 1 72 ? 8.256 0.898 -4.630 1.00 95.06 72 HIS A N 1
ATOM 561 C CA . HIS A 1 72 ? 7.763 -0.445 -4.928 1.00 95.06 72 HIS A CA 1
ATOM 562 C C . HIS A 1 72 ? 8.105 -1.455 -3.827 1.00 95.06 72 HIS A C 1
ATOM 564 O O . HIS A 1 72 ? 7.330 -2.376 -3.582 1.00 95.06 72 HIS A O 1
ATOM 570 N N . LYS A 1 73 ? 9.216 -1.261 -3.104 1.00 96.12 73 LYS A N 1
ATOM 571 C CA . LYS A 1 73 ? 9.485 -2.002 -1.865 1.00 96.12 73 LYS A CA 1
ATOM 572 C C . LYS A 1 73 ? 8.414 -1.728 -0.807 1.00 96.12 73 LYS A C 1
ATOM 574 O O . LYS A 1 73 ? 7.912 -2.677 -0.216 1.00 96.12 73 LYS A O 1
ATOM 579 N N . SER A 1 74 ? 8.018 -0.467 -0.603 1.00 96.00 74 SER A N 1
ATOM 580 C CA . SER A 1 74 ? 6.917 -0.111 0.311 1.00 96.00 74 SER A CA 1
ATOM 581 C C . SER A 1 74 ? 5.570 -0.681 -0.132 1.00 96.00 74 SER A C 1
ATOM 583 O O . SER A 1 74 ? 4.791 -1.122 0.710 1.00 96.00 74 SER A O 1
ATOM 585 N N . ASP A 1 75 ? 5.290 -0.697 -1.435 1.00 97.50 75 ASP A N 1
ATOM 586 C CA . ASP A 1 75 ? 4.094 -1.324 -2.002 1.00 97.50 75 ASP A CA 1
ATOM 587 C C . ASP A 1 75 ? 4.058 -2.833 -1.716 1.00 97.50 75 ASP A C 1
ATOM 589 O O . ASP A 1 75 ? 3.084 -3.333 -1.149 1.00 97.50 75 ASP A O 1
ATOM 593 N N . TYR A 1 76 ? 5.148 -3.544 -2.018 1.00 98.25 76 TYR A N 1
ATOM 594 C CA . TYR A 1 76 ? 5.291 -4.968 -1.717 1.00 98.25 76 TYR A CA 1
ATOM 595 C C . TYR A 1 76 ? 5.152 -5.254 -0.216 1.00 98.25 76 TYR A C 1
ATOM 597 O O . TYR A 1 76 ? 4.328 -6.073 0.199 1.00 98.25 76 TYR A O 1
ATOM 605 N N . ALA A 1 77 ? 5.946 -4.560 0.605 1.00 98.31 77 ALA A N 1
ATOM 606 C CA . ALA A 1 77 ? 6.036 -4.803 2.039 1.00 98.31 77 ALA A CA 1
ATOM 607 C C . ALA A 1 77 ? 4.684 -4.596 2.718 1.00 98.31 77 ALA A C 1
ATOM 609 O O . ALA A 1 77 ? 4.264 -5.429 3.516 1.00 98.31 77 ALA A O 1
ATOM 610 N N . ARG A 1 78 ? 3.958 -3.538 2.346 1.00 98.44 78 ARG A N 1
ATOM 611 C CA . ARG A 1 78 ? 2.599 -3.290 2.825 1.00 98.44 78 ARG A CA 1
ATOM 612 C C . ARG A 1 78 ? 1.680 -4.481 2.607 1.00 98.44 78 ARG A C 1
ATOM 614 O O . ARG A 1 78 ? 1.038 -4.921 3.556 1.00 98.44 78 ARG A O 1
ATOM 621 N N . CYS A 1 79 ? 1.603 -4.984 1.375 1.00 98.56 79 CYS A N 1
ATOM 622 C CA . CYS A 1 79 ? 0.731 -6.110 1.065 1.00 98.56 79 CYS A CA 1
ATOM 623 C C . CYS A 1 79 ? 1.151 -7.355 1.853 1.00 98.56 79 CYS A C 1
ATOM 625 O O . CYS A 1 79 ? 0.308 -8.002 2.466 1.00 98.56 79 CYS A O 1
ATOM 627 N N . ALA A 1 80 ? 2.450 -7.660 1.896 1.00 98.62 80 ALA A N 1
ATOM 628 C CA . ALA A 1 80 ? 2.964 -8.831 2.600 1.00 98.62 80 ALA A CA 1
ATOM 629 C C . ALA A 1 80 ? 2.697 -8.777 4.118 1.00 98.62 80 ALA A C 1
ATOM 631 O O . ALA A 1 80 ? 2.273 -9.771 4.710 1.00 98.62 80 ALA A O 1
ATOM 632 N N . LEU A 1 81 ? 2.903 -7.615 4.746 1.00 98.69 81 LEU A N 1
ATOM 633 C CA . LEU A 1 81 ? 2.670 -7.398 6.177 1.00 98.69 81 LEU A CA 1
ATOM 634 C C . LEU A 1 81 ? 1.186 -7.479 6.522 1.00 98.69 81 LEU A C 1
ATOM 636 O O . LEU A 1 81 ? 0.818 -8.203 7.445 1.00 98.69 81 LEU A O 1
ATOM 640 N N . LEU A 1 82 ? 0.333 -6.788 5.760 1.00 98.62 82 LEU A N 1
ATOM 641 C CA . LEU A 1 82 ? -1.113 -6.844 5.961 1.00 98.62 82 LEU A CA 1
ATOM 642 C C . LEU A 1 82 ? -1.646 -8.255 5.710 1.00 98.62 82 LEU A C 1
ATOM 644 O O . LEU A 1 82 ? -2.473 -8.725 6.481 1.00 98.62 82 LEU A O 1
ATOM 648 N N . ASN A 1 83 ? -1.152 -8.969 4.694 1.00 98.44 83 ASN A N 1
ATOM 649 C CA . ASN A 1 83 ? -1.598 -10.337 4.444 1.00 98.44 83 ASN A CA 1
ATOM 650 C C . ASN A 1 83 ? -1.207 -11.275 5.594 1.00 98.44 83 ASN A C 1
ATOM 652 O O . ASN A 1 83 ? -2.033 -12.062 6.051 1.00 98.44 83 ASN A O 1
ATOM 656 N N . LYS A 1 84 ? 0.027 -11.170 6.107 1.00 97.62 84 LYS A N 1
ATOM 657 C CA . LYS A 1 84 ? 0.517 -12.043 7.183 1.00 97.62 84 LYS A CA 1
ATOM 658 C C . LYS A 1 84 ? -0.082 -11.706 8.550 1.00 97.62 84 LYS A C 1
ATOM 660 O O . LYS A 1 84 ? -0.467 -12.617 9.281 1.00 97.62 84 LYS A O 1
ATOM 665 N N . PHE A 1 85 ? -0.140 -10.425 8.904 1.00 97.50 85 PHE A N 1
ATOM 666 C CA . PHE A 1 85 ? -0.467 -9.970 10.258 1.00 97.50 85 PHE A CA 1
ATOM 667 C C . PHE A 1 85 ? -1.785 -9.202 10.348 1.00 97.50 85 PHE A C 1
ATOM 669 O O . PHE A 1 85 ? -2.425 -9.226 11.395 1.00 97.50 85 PHE A O 1
ATOM 676 N N . GLY A 1 86 ? -2.222 -8.554 9.269 1.00 97.81 86 GLY A N 1
ATOM 677 C CA . GLY A 1 86 ? -3.281 -7.553 9.309 1.00 97.81 86 GLY A CA 1
ATOM 678 C C . GLY A 1 86 ? -2.772 -6.278 9.974 1.00 97.81 86 GLY A C 1
ATOM 679 O O . GLY A 1 86 ? -1.602 -5.929 9.855 1.00 97.81 86 GLY A O 1
ATOM 680 N N . GLY A 1 87 ? -3.644 -5.595 10.704 1.00 98.00 87 GLY A N 1
ATOM 681 C CA . GLY A 1 87 ? -3.306 -4.369 11.423 1.00 98.00 87 GLY A CA 1
ATOM 682 C C . GLY A 1 87 ? -3.431 -3.144 10.530 1.00 98.00 87 GLY A C 1
ATOM 683 O O . GLY A 1 87 ? -4.084 -3.180 9.486 1.00 98.00 87 GLY A O 1
ATOM 684 N N . GLY A 1 88 ? -2.845 -2.038 10.969 1.00 98.38 88 GLY A N 1
ATOM 685 C CA . GLY A 1 88 ? -2.798 -0.796 10.216 1.00 98.38 88 GLY A CA 1
ATOM 686 C C . GLY A 1 88 ? -1.589 -0.726 9.291 1.00 98.38 88 GLY A C 1
ATOM 687 O O . GLY A 1 88 ? -0.516 -1.234 9.609 1.00 98.38 88 GLY A O 1
ATOM 688 N N . TYR A 1 89 ? -1.727 -0.013 8.182 1.00 98.69 89 TYR A N 1
ATOM 689 C CA . TYR A 1 89 ? -0.603 0.495 7.405 1.00 98.69 89 TYR A CA 1
ATOM 690 C C . TYR A 1 89 ? -0.777 1.991 7.163 1.00 98.69 89 TYR A C 1
ATOM 692 O O . TYR A 1 89 ? -1.892 2.478 6.941 1.00 98.69 89 TYR A O 1
ATOM 700 N N . HIS A 1 90 ? 0.339 2.716 7.189 1.00 98.12 90 HIS A N 1
ATOM 701 C CA . HIS A 1 90 ? 0.346 4.150 6.974 1.00 98.12 90 HIS A CA 1
ATOM 702 C C . HIS A 1 90 ? 1.573 4.614 6.176 1.00 98.12 90 HIS A C 1
ATOM 704 O O . HIS A 1 90 ? 2.710 4.523 6.640 1.00 98.12 90 HIS A O 1
ATOM 710 N N . ASP A 1 91 ? 1.346 5.230 5.015 1.00 96.31 91 ASP A N 1
ATOM 711 C CA . ASP A 1 91 ? 2.388 5.965 4.292 1.00 96.31 91 ASP A CA 1
ATOM 712 C C . ASP A 1 91 ? 2.885 7.146 5.121 1.00 96.31 91 ASP A C 1
ATOM 714 O O . ASP A 1 91 ? 2.080 7.906 5.650 1.00 96.31 91 ASP A O 1
ATOM 718 N N . ILE A 1 92 ? 4.195 7.377 5.193 1.00 94.88 92 ILE A N 1
ATOM 719 C CA . ILE A 1 92 ? 4.747 8.481 5.994 1.00 94.88 92 ILE A CA 1
ATOM 720 C C . ILE A 1 92 ? 4.217 9.836 5.487 1.00 94.88 92 ILE A C 1
ATOM 722 O O . ILE A 1 92 ? 4.660 10.351 4.454 1.00 94.88 92 ILE A O 1
ATOM 726 N N . LYS A 1 93 ? 3.275 10.405 6.244 1.00 94.75 93 LYS A N 1
ATOM 727 C CA . LYS A 1 93 ? 2.593 11.683 6.021 1.00 94.75 93 LYS A CA 1
ATOM 728 C C . LYS A 1 93 ? 2.294 12.329 7.367 1.00 94.75 93 LYS A C 1
ATOM 730 O O . LYS A 1 93 ? 2.129 11.620 8.359 1.00 94.75 93 LYS A O 1
ATOM 735 N N . HIS A 1 94 ? 2.188 13.655 7.376 1.00 94.38 94 HIS A N 1
ATOM 736 C CA . HIS A 1 94 ? 1.710 14.378 8.545 1.00 94.38 94 HIS A CA 1
ATOM 737 C C . HIS A 1 94 ? 0.292 13.943 8.891 1.00 94.38 94 HIS A C 1
ATOM 739 O O . HIS A 1 94 ? -0.504 13.553 8.027 1.00 94.38 94 HIS A O 1
ATOM 745 N N . ARG A 1 95 ? 0.002 13.993 10.185 1.00 92.31 95 ARG A N 1
ATOM 746 C CA . ARG A 1 95 ? -1.278 13.574 10.723 1.00 92.31 95 ARG A CA 1
ATOM 747 C C . ARG A 1 95 ? -1.648 14.471 11.890 1.00 92.31 95 ARG A C 1
ATOM 749 O O . ARG A 1 95 ? -0.899 14.555 12.860 1.00 92.31 95 ARG A O 1
ATOM 756 N N . SER A 1 96 ? -2.836 15.053 11.815 1.00 92.75 96 SER A N 1
ATOM 757 C CA . SER A 1 96 ? -3.483 15.797 12.898 1.00 92.75 96 SER A CA 1
ATOM 758 C C . SER A 1 96 ? -4.499 14.951 13.679 1.00 92.75 96 SER A C 1
ATOM 760 O O . SER A 1 96 ? -4.790 15.244 14.835 1.00 92.75 96 SER A O 1
ATOM 762 N N . LYS A 1 97 ? -5.020 13.875 13.069 1.00 94.44 97 LYS A N 1
ATOM 763 C CA . LYS A 1 97 ? -6.078 13.019 13.633 1.00 94.44 97 LYS A CA 1
ATOM 764 C C . LYS A 1 97 ? -5.564 11.641 14.046 1.00 94.44 97 LYS A C 1
ATOM 766 O O . LYS A 1 97 ? -4.947 10.947 13.237 1.00 94.44 97 LYS A O 1
ATOM 771 N N . THR A 1 98 ? -5.877 11.225 15.270 1.00 96.56 98 THR A N 1
ATOM 772 C CA . THR A 1 98 ? -5.503 9.910 15.818 1.00 96.56 98 THR A CA 1
ATOM 773 C C . THR A 1 98 ? -6.249 8.747 15.154 1.00 96.56 98 THR A C 1
ATOM 775 O O . THR A 1 98 ? -7.326 8.936 14.597 1.00 96.56 98 THR A O 1
ATOM 778 N N . TRP A 1 99 ? -5.673 7.544 15.235 1.00 97.56 99 TRP A N 1
ATOM 779 C CA . TRP A 1 99 ? -6.307 6.262 14.913 1.00 97.56 99 TRP A CA 1
ATOM 780 C C . TRP A 1 99 ? -6.634 5.412 16.149 1.00 97.56 99 TRP A C 1
ATOM 782 O O . TRP A 1 99 ? -7.057 4.266 16.012 1.00 97.56 99 TRP A O 1
ATOM 792 N N . LYS A 1 100 ? -6.466 5.961 17.360 1.00 97.06 100 LYS A N 1
ATOM 793 C CA . LYS A 1 100 ? -6.554 5.213 18.623 1.00 97.06 100 LYS A CA 1
ATOM 794 C C . LYS A 1 100 ? -7.821 4.354 18.766 1.00 97.06 100 LYS A C 1
ATOM 796 O O . LYS A 1 100 ? -7.776 3.268 19.328 1.00 97.06 100 LYS A O 1
ATOM 801 N N . ASN A 1 101 ? -8.952 4.829 18.248 1.00 96.81 101 ASN A N 1
ATOM 802 C CA . ASN A 1 101 ? -10.241 4.154 18.413 1.00 96.81 101 ASN A CA 1
ATOM 803 C C . ASN A 1 101 ? -10.718 3.417 17.150 1.00 96.81 101 ASN A C 1
ATOM 805 O O . ASN A 1 101 ? -11.757 2.765 17.186 1.00 96.81 101 ASN A O 1
ATOM 809 N N . GLU A 1 102 ? -9.972 3.474 16.043 1.00 97.50 102 GLU A N 1
ATOM 810 C CA . GLU A 1 102 ? -10.452 3.030 14.724 1.00 97.50 102 GLU A CA 1
ATOM 811 C C . GLU A 1 102 ? -10.614 1.506 14.601 1.00 97.50 102 GLU A C 1
ATOM 813 O O . GLU A 1 102 ? -11.338 1.036 13.729 1.00 97.50 102 GLU A O 1
ATOM 818 N N . TRP A 1 103 ? -10.002 0.718 15.491 1.00 96.94 103 TRP A N 1
ATOM 819 C CA . TRP A 1 103 ? -10.238 -0.732 15.583 1.00 96.94 103 TRP A CA 1
ATOM 820 C C . TRP A 1 103 ? -11.634 -1.082 16.116 1.00 96.94 103 TRP A C 1
ATOM 822 O O . TRP A 1 103 ? -12.134 -2.174 15.854 1.00 96.94 103 TRP A O 1
ATOM 832 N N . ASN A 1 104 ? -12.255 -0.174 16.870 1.00 95.00 104 ASN A N 1
ATOM 833 C CA . ASN A 1 104 ? -13.497 -0.440 17.596 1.00 95.00 104 ASN A CA 1
ATOM 834 C C . ASN A 1 104 ? -14.699 0.320 17.016 1.00 95.00 104 ASN A C 1
ATOM 836 O O . ASN A 1 104 ? -15.831 0.060 17.418 1.00 95.00 104 ASN A O 1
ATOM 840 N N . VAL A 1 105 ? -14.470 1.254 16.082 1.00 95.25 105 VAL A N 1
ATOM 841 C CA . VAL A 1 105 ? -15.536 2.021 15.419 1.00 95.25 105 VAL A CA 1
ATOM 842 C C . VAL A 1 105 ? -16.544 1.064 14.785 1.00 95.25 105 VAL A C 1
ATOM 844 O O . VAL A 1 105 ? -16.177 0.187 14.005 1.00 95.25 105 VAL A O 1
ATOM 847 N N . ASP A 1 106 ? -17.817 1.232 15.133 1.00 94.75 106 ASP A N 1
ATOM 848 C CA . ASP A 1 106 ? -18.943 0.427 14.644 1.00 94.75 106 ASP A CA 1
ATOM 849 C C . ASP A 1 106 ? -18.750 -1.094 14.786 1.00 94.75 106 ASP A C 1
ATOM 851 O O . ASP A 1 106 ? -19.363 -1.866 14.055 1.00 94.75 106 ASP A O 1
ATOM 855 N N . ASN A 1 107 ? -17.871 -1.535 15.696 1.00 93.12 107 ASN A N 1
ATOM 856 C CA . ASN A 1 107 ? -17.526 -2.941 15.906 1.00 93.12 107 ASN A CA 1
ATOM 857 C C . ASN A 1 107 ? -17.089 -3.692 14.623 1.00 93.12 107 ASN A C 1
ATOM 859 O O . ASN A 1 107 ? -17.265 -4.905 14.516 1.00 93.12 107 ASN A O 1
ATOM 863 N N . TRP A 1 108 ? -16.506 -2.993 13.637 1.00 95.00 108 TRP A N 1
ATOM 864 C CA . TRP A 1 108 ? -16.226 -3.580 12.315 1.00 95.00 108 TRP A CA 1
ATOM 865 C C . TRP A 1 108 ? -15.251 -4.764 12.364 1.00 95.00 108 TRP A C 1
ATOM 867 O O . TRP A 1 108 ? -15.291 -5.650 11.514 1.00 95.00 108 TRP A O 1
ATOM 877 N N . THR A 1 109 ? -14.364 -4.804 13.359 1.00 94.31 109 THR A N 1
ATOM 878 C CA . THR A 1 109 ? -13.399 -5.899 13.513 1.00 94.31 109 THR A CA 1
ATOM 879 C C . THR A 1 109 ? -14.076 -7.227 13.854 1.00 94.31 109 THR A C 1
ATOM 881 O O . THR A 1 109 ? -13.555 -8.272 13.467 1.00 94.31 109 THR A O 1
ATOM 884 N N . ALA A 1 110 ? -15.266 -7.199 14.459 1.00 92.31 110 ALA A N 1
ATOM 885 C CA . ALA A 1 110 ? -16.099 -8.377 14.700 1.00 92.31 110 ALA A CA 1
ATOM 886 C C . ALA A 1 110 ? -17.032 -8.729 13.524 1.00 92.31 110 ALA A C 1
ATOM 888 O O . ALA A 1 110 ? -17.641 -9.793 13.539 1.00 92.31 110 ALA A O 1
ATOM 889 N N . ASP A 1 111 ? -17.154 -7.865 12.511 1.00 94.94 111 ASP A N 1
ATOM 890 C CA . ASP A 1 111 ? -17.990 -8.121 11.334 1.00 94.94 111 ASP A CA 1
ATOM 891 C C . ASP A 1 111 ? -17.201 -8.893 10.269 1.00 94.94 111 ASP A C 1
ATOM 893 O O . ASP A 1 111 ? -16.292 -8.356 9.629 1.00 94.94 111 ASP A O 1
ATOM 897 N N . ASP A 1 112 ? -17.532 -10.166 10.065 1.00 93.25 112 ASP A N 1
ATOM 898 C CA . ASP A 1 112 ? -16.874 -11.033 9.079 1.00 93.25 112 ASP A CA 1
ATOM 899 C C . ASP A 1 112 ? -17.094 -10.595 7.623 1.00 93.25 112 ASP A C 1
ATOM 901 O O . ASP A 1 112 ? -16.317 -10.970 6.738 1.00 93.25 112 ASP A O 1
ATOM 905 N N . ASN A 1 113 ? -18.083 -9.733 7.367 1.00 96.25 113 ASN A N 1
ATOM 906 C CA . ASN A 1 113 ? -18.285 -9.125 6.056 1.00 96.25 113 ASN A CA 1
ATOM 907 C C . ASN A 1 113 ? -17.369 -7.926 5.806 1.00 96.25 113 ASN A C 1
ATOM 909 O O . ASN A 1 113 ? -17.265 -7.500 4.662 1.00 96.25 113 ASN A O 1
ATOM 913 N N . VAL A 1 114 ? -16.678 -7.401 6.823 1.00 97.75 114 VAL A N 1
ATOM 914 C CA . VAL A 1 114 ? -15.722 -6.300 6.663 1.00 97.75 114 VAL A CA 1
ATOM 915 C C . VAL A 1 114 ? -14.297 -6.817 6.809 1.00 97.75 114 VAL A C 1
ATOM 917 O O . VAL A 1 114 ? -13.868 -7.311 7.853 1.00 97.75 114 VAL A O 1
ATOM 920 N N . TRP A 1 115 ? -13.524 -6.667 5.739 1.00 98.06 115 TRP A N 1
ATOM 921 C CA . TRP A 1 115 ? -12.138 -7.134 5.649 1.00 98.06 115 TRP A CA 1
ATOM 922 C C . TRP A 1 115 ? -11.129 -6.008 5.840 1.00 98.06 115 TRP A C 1
ATOM 924 O O . TRP A 1 115 ? -10.003 -6.221 6.304 1.00 98.06 115 TRP A O 1
ATOM 934 N N . MET A 1 116 ? -11.529 -4.799 5.460 1.00 97.69 116 MET A N 1
ATOM 935 C CA . MET A 1 116 ? -10.670 -3.632 5.430 1.00 97.69 116 MET A CA 1
ATOM 936 C C . MET A 1 116 ? -11.463 -2.383 5.785 1.00 97.69 116 MET A C 1
ATOM 938 O O . MET A 1 116 ? -12.585 -2.196 5.326 1.00 97.69 116 MET A O 1
ATOM 942 N N . TYR A 1 117 ? -10.835 -1.505 6.554 1.00 98.31 117 TYR A N 1
ATOM 943 C CA . TYR A 1 117 ? -11.304 -0.167 6.853 1.00 98.31 117 TYR A CA 1
ATOM 944 C C . TYR A 1 117 ? -10.265 0.829 6.339 1.00 98.31 117 TYR A C 1
ATOM 946 O O . TYR A 1 117 ? -9.111 0.783 6.757 1.00 98.31 117 TYR A O 1
ATOM 954 N N . CYS A 1 118 ? -10.623 1.687 5.385 1.00 97.56 118 CYS A N 1
ATOM 955 C CA . CYS A 1 118 ? -9.653 2.525 4.677 1.00 97.56 118 CYS A CA 1
ATOM 956 C C . CYS A 1 118 ? -10.130 3.968 4.462 1.00 97.56 118 CYS A C 1
ATOM 958 O O . CYS A 1 118 ? -11.307 4.323 4.618 1.00 97.56 118 CYS A O 1
ATOM 960 N N . VAL A 1 119 ? -9.179 4.832 4.105 1.00 97.50 119 VAL A N 1
ATOM 961 C CA . VAL A 1 119 ? -9.482 6.167 3.580 1.00 97.50 119 VAL A CA 1
ATOM 962 C C . VAL A 1 119 ? -10.034 6.005 2.165 1.00 97.50 119 VAL A C 1
ATOM 964 O O . VAL A 1 119 ? -9.380 5.402 1.321 1.00 97.50 119 VAL A O 1
ATOM 967 N N . ARG A 1 120 ? -11.220 6.555 1.886 1.00 97.38 120 ARG A N 1
ATOM 968 C CA . ARG A 1 120 ? -11.826 6.502 0.545 1.00 97.38 120 ARG A CA 1
ATOM 969 C C . ARG A 1 120 ? -11.034 7.346 -0.453 1.00 97.38 120 ARG A C 1
ATOM 971 O O . ARG A 1 120 ? -10.633 8.469 -0.133 1.00 97.38 120 ARG A O 1
ATOM 978 N N . GLU A 1 121 ? -10.884 6.839 -1.671 1.00 96.12 121 GLU A N 1
ATOM 979 C CA . GLU A 1 121 ? -10.305 7.601 -2.770 1.00 96.12 121 GLU A CA 1
ATOM 980 C C . GLU A 1 121 ? -11.186 8.794 -3.158 1.00 96.12 121 GLU A C 1
ATOM 982 O O . GLU A 1 121 ? -12.419 8.747 -3.122 1.00 96.12 121 GLU A O 1
ATOM 987 N N . ARG A 1 122 ? -10.537 9.914 -3.496 1.00 94.19 122 ARG A N 1
ATOM 988 C CA . ARG A 1 122 ? -11.208 11.223 -3.621 1.00 94.19 122 ARG A CA 1
ATOM 989 C C . ARG A 1 122 ? -11.389 11.701 -5.051 1.00 94.19 122 ARG A C 1
ATOM 991 O O . ARG A 1 122 ? -12.258 12.535 -5.296 1.00 94.19 122 ARG A O 1
ATOM 998 N N . HIS A 1 123 ? -10.575 11.206 -5.977 1.00 94.88 123 HIS A N 1
ATOM 999 C CA . HIS A 1 123 ? -10.573 11.688 -7.349 1.00 94.88 123 HIS A CA 1
ATOM 1000 C C . HIS A 1 123 ? -10.224 10.560 -8.331 1.00 94.88 123 HIS A C 1
ATOM 1002 O O . HIS A 1 123 ? -9.351 9.749 -8.015 1.00 94.88 123 HIS A O 1
ATOM 1008 N N . PRO A 1 124 ? -10.831 10.523 -9.536 1.00 94.38 124 PRO A N 1
ATOM 1009 C CA . PRO A 1 124 ? -10.505 9.536 -10.567 1.00 94.38 124 PRO A CA 1
ATOM 1010 C C . PRO A 1 124 ? -9.004 9.416 -10.856 1.00 94.38 124 PRO A C 1
ATOM 1012 O O . PRO A 1 124 ? -8.501 8.312 -11.029 1.00 94.38 124 PRO A O 1
ATOM 1015 N N . SER A 1 125 ? -8.266 10.532 -10.845 1.00 91.19 125 SER A N 1
ATOM 1016 C CA . SER A 1 125 ? -6.820 10.546 -11.128 1.00 91.19 125 SER A CA 1
ATOM 1017 C C . SER A 1 125 ? -5.949 9.851 -10.076 1.00 91.19 125 SER A C 1
ATOM 1019 O O . SER A 1 125 ? -4.781 9.601 -10.352 1.00 91.19 125 SER A O 1
ATOM 1021 N N . HIS A 1 126 ? -6.481 9.535 -8.892 1.00 91.69 126 HIS A N 1
ATOM 1022 C CA . HIS A 1 126 ? -5.754 8.764 -7.876 1.00 91.69 126 HIS A CA 1
ATOM 1023 C C . HIS A 1 126 ? -5.810 7.257 -8.147 1.00 91.69 126 HIS A C 1
ATOM 1025 O O . HIS A 1 126 ? -5.025 6.485 -7.601 1.00 91.69 126 HIS A O 1
ATOM 1031 N N . ILE A 1 127 ? -6.741 6.834 -9.003 1.00 94.94 127 ILE A N 1
ATOM 1032 C CA . ILE A 1 127 ? -6.983 5.430 -9.282 1.00 94.94 127 ILE A CA 1
ATOM 1033 C C . ILE A 1 127 ? -5.988 4.953 -10.336 1.00 94.94 127 ILE A C 1
ATOM 1035 O O . ILE A 1 127 ? -6.026 5.397 -11.485 1.00 94.94 127 ILE A O 1
ATOM 1039 N N . GLY A 1 128 ? -5.108 4.039 -9.928 1.00 93.31 128 GLY A N 1
ATOM 1040 C CA . GLY A 1 128 ? -4.312 3.205 -10.824 1.00 93.31 128 GLY A CA 1
ATOM 1041 C C . GLY A 1 128 ? -5.170 2.158 -11.526 1.00 93.31 128 GLY A C 1
ATOM 1042 O O . GLY A 1 128 ? -6.146 1.667 -10.969 1.00 93.31 128 GLY A O 1
ATOM 1043 N N . TYR A 1 129 ? -4.812 1.837 -12.761 1.00 94.31 129 TYR A N 1
ATOM 1044 C CA . TYR A 1 129 ? -5.513 0.868 -13.596 1.00 94.31 129 TYR A CA 1
ATOM 1045 C C . TYR A 1 129 ? -4.515 0.228 -14.561 1.00 94.31 129 TYR A C 1
ATOM 1047 O O . TYR A 1 129 ? -3.592 0.910 -14.994 1.00 94.31 129 TYR A O 1
ATOM 1055 N N . PRO A 1 130 ? -4.671 -1.049 -14.928 1.00 93.31 130 PRO A N 1
ATOM 1056 C CA . PRO A 1 130 ? -3.810 -1.659 -15.931 1.00 93.31 130 PRO A CA 1
ATOM 1057 C C . PRO A 1 130 ? -4.140 -1.119 -17.338 1.00 93.31 130 PRO A C 1
ATOM 1059 O O . PRO A 1 130 ? -5.230 -0.560 -17.549 1.00 93.31 130 PRO A O 1
ATOM 1062 N N . PRO A 1 131 ? -3.244 -1.307 -18.327 1.00 90.88 131 PRO A N 1
ATOM 1063 C CA . PRO A 1 131 ? -3.495 -0.922 -19.714 1.00 90.88 131 PRO A CA 1
ATOM 1064 C C . PRO A 1 131 ? -4.871 -1.384 -20.217 1.00 90.88 131 PRO A C 1
ATOM 1066 O O . PRO A 1 131 ? -5.303 -2.507 -19.965 1.00 90.88 131 PRO A O 1
ATOM 1069 N N . GLY A 1 132 ? -5.595 -0.488 -20.893 1.00 91.88 132 GLY A N 1
ATOM 1070 C CA . GLY A 1 132 ? -6.943 -0.758 -21.410 1.00 91.88 132 GLY A CA 1
ATOM 1071 C C . GLY A 1 132 ? -8.086 -0.686 -20.383 1.00 91.88 132 GLY A C 1
ATOM 1072 O O . GLY A 1 132 ? -9.248 -0.686 -20.781 1.00 91.88 132 GLY A O 1
ATOM 1073 N N . LYS A 1 133 ? -7.814 -0.547 -19.075 1.00 94.94 133 LYS A N 1
ATOM 1074 C CA . LYS A 1 133 ? -8.859 -0.525 -18.026 1.00 94.94 133 LYS A CA 1
ATOM 1075 C C . LYS A 1 133 ? -9.108 0.847 -17.389 1.00 94.94 133 LYS A C 1
ATOM 1077 O O . LYS A 1 133 ? -9.525 0.939 -16.237 1.00 94.94 133 LYS A O 1
ATOM 1082 N N . LYS A 1 134 ? -8.923 1.938 -18.141 1.00 94.12 134 LYS A N 1
ATOM 1083 C CA . LYS A 1 134 ? -9.131 3.320 -17.648 1.00 94.12 134 LYS A CA 1
ATOM 1084 C C . LYS A 1 134 ? -10.527 3.571 -17.061 1.00 94.12 134 LYS A C 1
ATOM 1086 O O . LYS A 1 134 ? -10.677 4.401 -16.170 1.00 94.12 134 LYS A O 1
ATOM 1091 N N . HIS A 1 135 ? -11.543 2.832 -17.509 1.00 95.12 135 HIS A N 1
ATOM 1092 C CA . HIS A 1 135 ? -12.913 2.933 -16.996 1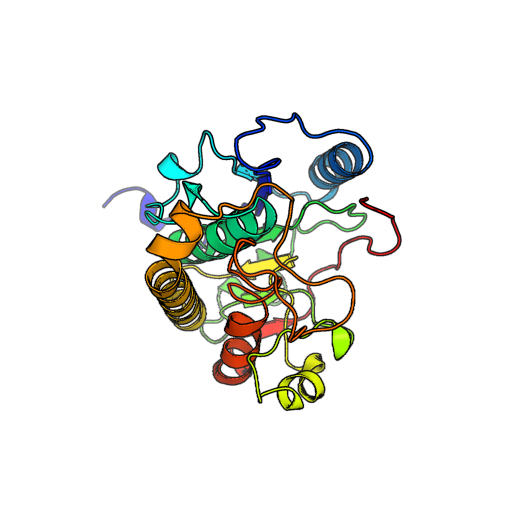.00 95.12 135 HIS A CA 1
ATOM 1093 C C . HIS A 1 135 ? -13.024 2.696 -15.474 1.00 95.12 135 HIS A C 1
ATOM 1095 O O . HIS A 1 135 ? -13.948 3.214 -14.850 1.00 95.12 135 HIS A O 1
ATOM 1101 N N . ILE A 1 136 ? -12.065 1.992 -14.853 1.00 96.25 136 ILE A N 1
ATOM 1102 C CA . ILE A 1 136 ? -12.003 1.782 -13.395 1.00 96.25 136 ILE A CA 1
ATOM 1103 C C . ILE A 1 136 ? -11.930 3.113 -12.632 1.00 96.25 136 ILE A C 1
ATOM 1105 O O . ILE A 1 136 ? -12.504 3.231 -11.551 1.00 96.25 136 ILE A O 1
ATOM 1109 N N . GLN A 1 137 ? -11.312 4.154 -13.204 1.00 95.88 137 GLN A N 1
ATOM 1110 C CA . GLN A 1 137 ? -11.215 5.466 -12.554 1.00 95.88 137 GLN A CA 1
ATOM 1111 C C . GLN A 1 137 ? -12.589 6.095 -12.266 1.00 95.88 137 GLN A C 1
ATOM 1113 O O . GLN A 1 137 ? -12.740 6.824 -11.287 1.00 95.88 137 GLN A O 1
ATOM 1118 N N . ALA A 1 138 ? -13.615 5.787 -13.069 1.00 97.38 138 ALA A N 1
ATOM 1119 C CA . ALA A 1 138 ? -14.979 6.266 -12.831 1.00 97.38 138 ALA A CA 1
ATOM 1120 C C . ALA A 1 138 ? -15.589 5.691 -11.539 1.00 97.38 138 ALA A C 1
ATOM 1122 O O . ALA A 1 138 ? -16.509 6.275 -10.970 1.00 97.38 138 ALA A O 1
ATOM 1123 N N . GLN A 1 139 ? -15.051 4.576 -11.041 1.00 97.81 139 GLN A N 1
ATOM 1124 C CA . GLN A 1 139 ? -15.511 3.897 -9.834 1.00 97.81 139 GLN A CA 1
ATOM 1125 C C . GLN A 1 139 ? -14.784 4.365 -8.563 1.00 97.81 139 GLN A C 1
ATOM 1127 O O . GLN A 1 139 ? -14.973 3.759 -7.514 1.00 97.81 139 GLN A O 1
ATOM 1132 N N . TYR A 1 140 ? -13.987 5.444 -8.611 1.00 97.50 140 TYR A N 1
ATOM 1133 C CA . TYR A 1 140 ? -13.139 5.899 -7.494 1.00 97.50 140 TYR A CA 1
ATOM 1134 C C . TYR A 1 140 ? -13.855 5.997 -6.136 1.00 97.50 140 TYR A C 1
ATOM 1136 O O . TYR A 1 140 ? -13.267 5.706 -5.103 1.00 97.50 140 TYR A O 1
ATOM 1144 N N . LYS A 1 141 ? -15.150 6.342 -6.113 1.00 97.06 141 LYS A N 1
A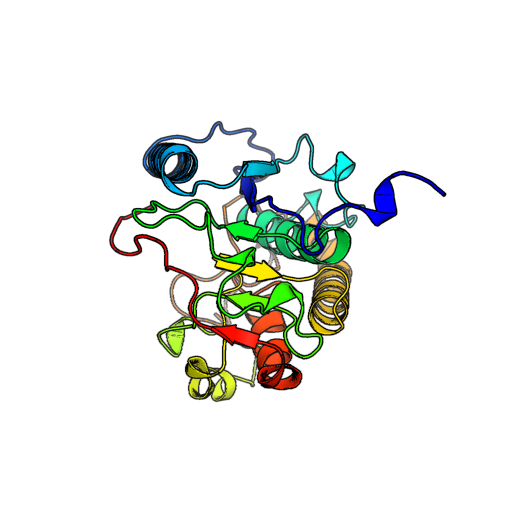TOM 1145 C CA . LYS A 1 141 ? -15.934 6.419 -4.868 1.00 97.06 141 LYS A CA 1
ATOM 1146 C C . LYS A 1 141 ? -16.122 5.066 -4.175 1.00 97.06 141 LYS A C 1
ATOM 1148 O O . LYS A 1 141 ? -16.477 5.057 -3.002 1.00 97.06 141 LYS A O 1
ATOM 1153 N N . ARG A 1 142 ? -15.933 3.949 -4.875 1.00 97.56 142 ARG A N 1
ATOM 1154 C CA . ARG A 1 142 ? -16.006 2.578 -4.342 1.00 97.56 142 ARG A CA 1
ATOM 1155 C C . ARG A 1 142 ? -14.640 2.046 -3.913 1.00 97.56 142 ARG A C 1
ATOM 1157 O O . ARG A 1 142 ? -14.548 0.897 -3.503 1.00 97.56 142 ARG A O 1
ATOM 1164 N N . LEU A 1 143 ? -13.592 2.856 -4.042 1.00 98.00 143 LEU A N 1
ATOM 1165 C CA . LEU A 1 143 ? -12.210 2.438 -3.873 1.00 98.00 143 LEU A CA 1
ATOM 1166 C C . LEU A 1 143 ? -11.579 3.089 -2.649 1.00 98.00 143 LEU A C 1
ATOM 1168 O O . LEU A 1 143 ? -11.907 4.215 -2.263 1.00 98.00 143 LEU A O 1
ATOM 1172 N N . GLY A 1 144 ? -10.683 2.335 -2.028 1.00 97.31 144 GLY A N 1
ATOM 1173 C CA . GLY A 1 144 ? -9.930 2.729 -0.853 1.00 97.31 144 GLY A CA 1
ATOM 1174 C C . GLY A 1 144 ? -8.470 2.974 -1.172 1.00 97.31 144 GLY A C 1
ATOM 1175 O O . GLY A 1 144 ? -7.908 2.363 -2.075 1.00 97.31 144 GLY A O 1
ATOM 1176 N N . SER A 1 145 ? -7.834 3.830 -0.386 1.00 96.56 145 SER A N 1
ATOM 1177 C CA . SER A 1 145 ? -6.401 4.014 -0.48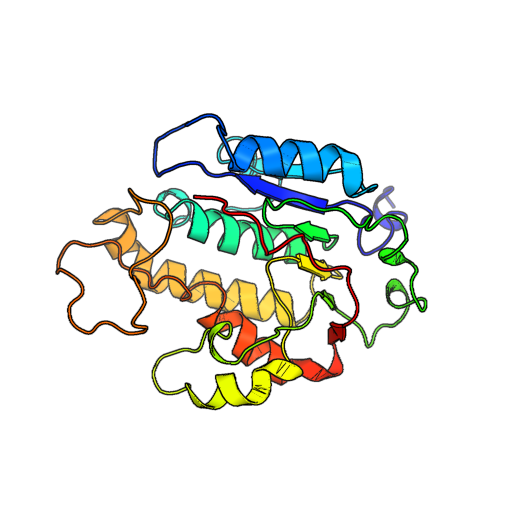2 1.00 96.56 145 SER A CA 1
ATOM 1178 C C . SER A 1 145 ? -5.676 2.879 0.218 1.00 96.56 145 SER A C 1
ATOM 1180 O O . SER A 1 145 ? -5.839 2.662 1.421 1.00 96.56 145 SER A O 1
ATOM 1182 N N . MET A 1 146 ? -4.774 2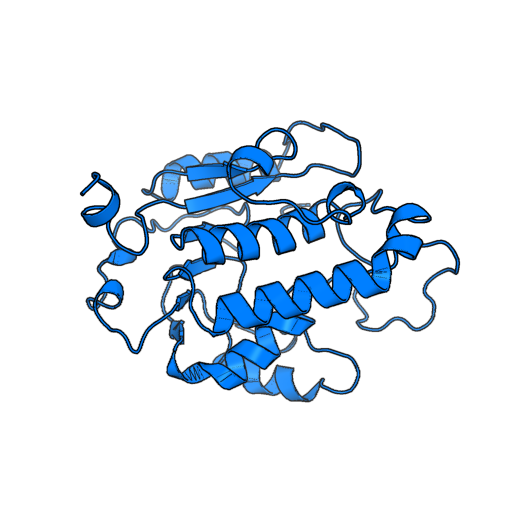.228 -0.510 1.00 97.69 146 MET A N 1
ATOM 1183 C CA . MET A 1 146 ? -3.799 1.331 0.099 1.00 97.69 146 MET A CA 1
ATOM 1184 C C . MET A 1 146 ? -2.746 2.100 0.912 1.00 97.69 146 MET A C 1
ATOM 1186 O O . MET A 1 146 ? -1.923 1.460 1.542 1.00 97.69 146 MET A O 1
ATOM 1190 N N . GLY A 1 147 ? -2.701 3.436 0.911 1.00 96.81 147 GLY A N 1
ATOM 1191 C CA . GLY A 1 147 ? -1.738 4.198 1.719 1.00 96.81 147 GLY A CA 1
ATOM 1192 C C . GLY A 1 147 ? -2.137 4.343 3.192 1.00 96.81 147 GLY A C 1
ATOM 1193 O O . GLY A 1 147 ? -1.274 4.584 4.036 1.00 96.81 147 GLY A O 1
ATOM 1194 N N . TRP A 1 148 ? -3.432 4.200 3.508 1.00 97.75 148 TRP A N 1
ATOM 1195 C CA . TRP A 1 148 ? -4.001 4.450 4.838 1.00 97.75 148 TRP A CA 1
ATOM 1196 C C . TRP A 1 148 ? -5.198 3.533 5.093 1.00 97.75 148 TRP A C 1
ATOM 1198 O O . TRP A 1 148 ? -6.333 3.837 4.711 1.00 97.75 148 TRP A O 1
ATOM 1208 N N . LEU A 1 149 ? -4.931 2.411 5.752 1.00 98.56 149 LEU A N 1
ATOM 1209 C CA . LEU A 1 149 ? -5.913 1.365 6.001 1.00 98.56 149 LEU A CA 1
ATOM 1210 C C . LEU A 1 149 ? -5.610 0.584 7.274 1.00 98.56 149 LEU A C 1
ATOM 1212 O O . LEU A 1 149 ? -4.469 0.540 7.730 1.00 98.56 149 LEU A O 1
ATOM 1216 N N . ILE A 1 150 ? -6.640 -0.079 7.784 1.00 98.62 150 ILE A N 1
ATOM 1217 C CA . ILE A 1 150 ? -6.569 -1.173 8.746 1.00 98.62 150 ILE A CA 1
ATOM 1218 C C . ILE A 1 150 ? -7.224 -2.384 8.085 1.00 98.62 150 ILE A C 1
ATOM 1220 O O . ILE A 1 150 ? -8.283 -2.254 7.474 1.00 98.62 150 ILE A O 1
ATOM 1224 N N . SER A 1 151 ? -6.617 -3.562 8.178 1.00 98.19 151 SER A N 1
ATOM 122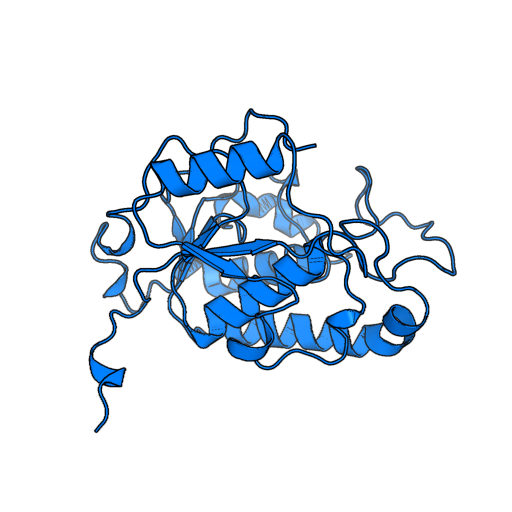5 C CA . SER A 1 151 ? -7.156 -4.764 7.541 1.00 98.19 151 SER A CA 1
ATOM 1226 C C . SER A 1 151 ? -6.988 -6.000 8.408 1.00 98.19 151 SER A C 1
ATOM 1228 O O . SER A 1 151 ? -6.012 -6.120 9.148 1.00 98.19 151 SER A O 1
ATOM 1230 N N . LYS A 1 152 ? -7.944 -6.927 8.306 1.00 98.19 152 LYS A N 1
ATOM 1231 C CA . LYS A 1 152 ? -7.802 -8.296 8.809 1.00 98.19 152 LYS A CA 1
ATOM 1232 C C . LYS A 1 152 ? -6.726 -9.034 7.983 1.00 98.19 152 LYS A C 1
ATOM 1234 O O . LYS A 1 152 ? -6.608 -8.773 6.788 1.00 98.19 152 LYS A O 1
ATOM 1239 N N . PRO A 1 153 ? -5.930 -9.936 8.584 1.00 97.69 153 PRO A N 1
ATOM 1240 C CA . PRO A 1 153 ? -4.969 -10.750 7.840 1.00 97.69 153 PRO A CA 1
ATOM 1241 C C . PRO A 1 153 ? -5.659 -11.776 6.941 1.00 97.69 153 PRO A C 1
ATOM 1243 O O . PRO A 1 153 ? -6.768 -12.215 7.246 1.00 97.69 153 PRO A O 1
ATOM 1246 N N . ARG A 1 154 ? -4.940 -12.254 5.917 1.00 96.94 154 ARG A N 1
ATOM 1247 C CA . ARG A 1 154 ? -5.303 -13.429 5.100 1.00 96.94 154 ARG A CA 1
ATOM 1248 C C . ARG A 1 154 ? -6.712 -13.374 4.507 1.00 96.94 154 ARG A C 1
ATOM 1250 O O . ARG A 1 154 ? -7.389 -14.394 4.420 1.00 96.94 154 ARG A O 1
ATOM 1257 N N . THR A 1 155 ? -7.168 -12.186 4.128 1.00 98.06 155 THR A N 1
ATOM 1258 C CA . THR A 1 155 ? -8.429 -12.043 3.398 1.00 98.06 155 THR A CA 1
ATOM 1259 C C . THR A 1 155 ? -8.217 -12.435 1.937 1.00 98.06 155 THR A C 1
ATOM 1261 O O . THR A 1 155 ? -7.106 -12.241 1.432 1.00 98.06 155 THR A O 1
ATOM 1264 N N . PRO A 1 156 ? -9.253 -12.927 1.232 1.00 98.62 156 PRO A N 1
ATOM 1265 C CA . PRO A 1 156 ? -9.145 -13.241 -0.193 1.00 98.62 156 PRO A CA 1
ATOM 1266 C C . PRO A 1 156 ? -8.547 -12.088 -1.012 1.00 98.62 156 PRO A C 1
ATOM 1268 O O . PRO A 1 156 ? -7.589 -12.291 -1.749 1.00 98.62 156 PRO A O 1
ATOM 1271 N N . PHE A 1 157 ? -8.978 -10.847 -0.750 1.00 98.62 157 PHE A N 1
ATOM 1272 C CA . PHE A 1 157 ? -8.396 -9.649 -1.367 1.00 98.62 157 PHE A CA 1
ATOM 1273 C C . PHE A 1 157 ? -6.866 -9.553 -1.208 1.00 98.62 157 PHE A C 1
ATOM 1275 O O . PHE A 1 157 ? -6.160 -9.261 -2.172 1.00 98.62 157 PHE A O 1
ATOM 1282 N N . LEU A 1 158 ? -6.332 -9.768 0.002 1.00 98.69 158 LEU A N 1
ATOM 1283 C CA . LEU A 1 158 ? -4.890 -9.657 0.261 1.00 98.69 158 LEU A CA 1
ATOM 1284 C C . LEU A 1 158 ? -4.101 -10.828 -0.334 1.00 98.69 158 LEU A C 1
ATOM 1286 O O . LEU A 1 158 ? -2.955 -10.636 -0.741 1.00 98.69 158 LEU A O 1
ATOM 1290 N N . GLN A 1 159 ? -4.701 -12.017 -0.395 1.00 98.69 159 GLN A N 1
ATOM 1291 C CA . GLN A 1 159 ? -4.093 -13.189 -1.022 1.00 98.69 159 GLN A CA 1
ATOM 1292 C C . GLN A 1 159 ? -3.994 -13.008 -2.538 1.00 98.69 159 GLN A C 1
ATOM 1294 O O . GLN A 1 159 ? -2.910 -13.189 -3.094 1.00 98.69 159 GLN A O 1
ATOM 1299 N N . ASP A 1 160 ? -5.074 -12.559 -3.179 1.00 98.81 160 ASP A N 1
ATOM 1300 C CA . ASP A 1 160 ? -5.107 -12.285 -4.617 1.00 98.81 160 ASP A CA 1
ATOM 1301 C C . ASP A 1 160 ? -4.162 -11.143 -4.988 1.00 98.81 160 ASP A C 1
ATOM 1303 O O . ASP A 1 160 ? -3.397 -11.247 -5.948 1.00 98.81 160 ASP A O 1
ATOM 1307 N N . LEU A 1 161 ? -4.147 -10.068 -4.190 1.00 98.81 161 LEU A N 1
ATOM 1308 C CA . LEU A 1 161 ? -3.228 -8.955 -4.403 1.00 98.81 161 LEU A CA 1
ATOM 1309 C C . LEU A 1 161 ? -1.770 -9.407 -4.266 1.00 98.81 161 LEU A C 1
ATOM 1311 O O . LEU A 1 161 ? -0.947 -9.059 -5.111 1.00 98.81 161 LEU A O 1
ATOM 1315 N N . GLN A 1 162 ? -1.436 -10.199 -3.243 1.00 98.69 162 GLN A N 1
ATOM 1316 C CA . GLN A 1 162 ? -0.073 -10.702 -3.076 1.00 98.69 162 GLN A CA 1
ATOM 1317 C C . GLN A 1 162 ? 0.335 -11.633 -4.224 1.00 98.69 162 GLN A C 1
ATOM 1319 O O . GLN A 1 162 ? 1.454 -11.513 -4.726 1.00 98.69 162 GLN A O 1
ATOM 1324 N N . ALA A 1 163 ? -0.560 -12.519 -4.667 1.00 98.75 163 ALA A N 1
ATOM 1325 C CA . ALA A 1 163 ? -0.317 -13.399 -5.805 1.00 98.75 163 ALA A CA 1
ATOM 1326 C C . ALA A 1 163 ? -0.079 -12.601 -7.097 1.00 98.75 163 ALA A C 1
ATOM 1328 O O . ALA A 1 163 ? 0.888 -12.862 -7.811 1.00 98.75 163 ALA A O 1
ATOM 1329 N N . ALA A 1 164 ? -0.895 -11.576 -7.358 1.00 98.75 164 ALA A N 1
ATOM 1330 C CA . ALA A 1 164 ? -0.731 -10.698 -8.512 1.00 98.75 164 ALA A CA 1
ATOM 1331 C C . ALA A 1 164 ? 0.590 -9.909 -8.462 1.00 98.75 164 ALA A C 1
ATOM 1333 O O . ALA A 1 164 ? 1.282 -9.794 -9.472 1.00 98.75 164 ALA A O 1
ATOM 1334 N N . ILE A 1 165 ? 0.982 -9.407 -7.284 1.00 98.62 165 ILE A N 1
ATOM 1335 C CA . ILE A 1 165 ? 2.272 -8.727 -7.094 1.00 98.62 165 ILE A CA 1
ATOM 1336 C C . ILE A 1 165 ? 3.434 -9.681 -7.372 1.00 98.62 165 ILE A C 1
ATOM 1338 O O . ILE A 1 165 ? 4.368 -9.304 -8.077 1.00 98.62 165 ILE A O 1
ATOM 1342 N N . HIS A 1 166 ? 3.393 -10.904 -6.837 1.00 98.69 166 HIS A N 1
ATOM 1343 C CA . HIS A 1 166 ? 4.436 -11.901 -7.084 1.00 98.69 166 HIS A CA 1
ATOM 1344 C C . HIS A 1 166 ? 4.537 -12.239 -8.574 1.00 98.69 166 HIS A C 1
ATOM 1346 O O . HIS A 1 166 ? 5.635 -12.199 -9.116 1.00 98.69 166 HIS A O 1
ATOM 1352 N N . ALA A 1 167 ? 3.408 -12.432 -9.262 1.00 98.69 167 ALA A N 1
ATOM 1353 C CA . ALA A 1 167 ? 3.400 -12.671 -10.703 1.00 98.69 167 ALA A CA 1
ATOM 1354 C C . ALA A 1 167 ? 4.053 -11.520 -11.493 1.00 98.69 167 ALA A C 1
ATOM 1356 O O . ALA A 1 167 ? 4.869 -11.762 -12.381 1.00 98.69 167 ALA A O 1
ATOM 1357 N N . GLU A 1 168 ? 3.764 -10.258 -11.153 1.00 97.94 168 GLU A N 1
ATOM 1358 C CA . GLU A 1 168 ? 4.441 -9.104 -11.765 1.00 97.94 168 GLU A CA 1
ATOM 1359 C C . GLU A 1 168 ? 5.947 -9.083 -11.468 1.00 97.94 168 GLU A C 1
ATOM 1361 O O . GLU A 1 168 ? 6.750 -8.729 -12.334 1.00 97.94 168 GLU A O 1
ATOM 1366 N N . MET A 1 169 ? 6.353 -9.471 -10.260 1.00 98.06 169 MET A N 1
ATOM 1367 C CA . MET A 1 169 ? 7.762 -9.537 -9.877 1.00 98.06 169 MET A CA 1
ATOM 1368 C C . MET A 1 169 ? 8.513 -10.672 -10.580 1.00 98.06 169 MET A C 1
ATOM 1370 O O . MET A 1 169 ? 9.651 -10.453 -10.992 1.00 98.06 169 MET A O 1
ATOM 1374 N N . ASP A 1 170 ? 7.891 -11.837 -10.757 1.00 98.56 170 ASP A N 1
ATOM 1375 C CA . ASP A 1 170 ? 8.438 -12.971 -11.509 1.00 98.56 170 ASP A CA 1
ATOM 1376 C C . ASP A 1 170 ? 8.595 -12.621 -12.990 1.00 98.56 170 ASP A C 1
ATOM 1378 O O . ASP A 1 170 ? 9.689 -12.733 -13.546 1.00 98.56 170 ASP A O 1
ATOM 1382 N N . ASN A 1 171 ? 7.543 -12.071 -13.605 1.00 97.62 171 ASN A N 1
ATOM 1383 C CA . ASN A 1 171 ? 7.544 -11.654 -15.011 1.00 97.62 171 ASN A CA 1
ATOM 1384 C C . ASN A 1 171 ? 8.616 -10.599 -15.330 1.00 97.62 171 ASN A C 1
ATOM 1386 O O . ASN A 1 171 ? 9.047 -10.470 -16.478 1.00 97.62 171 ASN A O 1
ATOM 1390 N N . ASN A 1 172 ? 9.039 -9.820 -14.330 1.00 95.75 172 ASN A N 1
ATOM 1391 C CA . ASN A 1 172 ? 10.032 -8.761 -14.488 1.00 95.75 172 ASN A CA 1
ATOM 1392 C C . ASN A 1 172 ? 11.384 -9.083 -13.836 1.00 95.75 172 ASN A C 1
ATOM 1394 O O . ASN A 1 172 ? 12.261 -8.220 -13.864 1.00 95.75 172 ASN A O 1
ATOM 1398 N N . LEU A 1 173 ? 11.593 -10.281 -13.277 1.00 97.19 173 LEU A N 1
ATOM 1399 C CA . LEU A 1 173 ? 12.775 -10.596 -12.465 1.00 97.19 173 LEU A CA 1
ATOM 1400 C C . LEU A 1 173 ? 14.090 -10.337 -13.211 1.00 97.19 173 LEU A C 1
ATOM 1402 O O . LEU A 1 173 ? 14.968 -9.645 -12.692 1.00 97.19 173 LEU A O 1
ATOM 1406 N N . ASP A 1 174 ? 14.222 -10.837 -14.439 1.00 96.50 174 ASP A N 1
ATOM 1407 C CA . ASP A 1 174 ? 15.458 -10.677 -15.212 1.00 96.50 174 ASP A CA 1
ATOM 1408 C C . ASP A 1 174 ? 15.699 -9.227 -15.638 1.00 96.50 174 ASP A C 1
ATOM 1410 O O . ASP A 1 174 ? 16.827 -8.737 -15.568 1.00 96.50 174 ASP A O 1
ATOM 1414 N N . LYS A 1 175 ? 14.637 -8.491 -15.984 1.00 94.25 175 LYS A N 1
ATOM 1415 C CA . LYS A 1 175 ? 14.739 -7.058 -16.299 1.00 94.25 175 LYS A CA 1
ATOM 1416 C C . LYS A 1 175 ? 15.089 -6.232 -15.066 1.00 94.25 175 LYS A C 1
ATOM 1418 O O . LYS A 1 175 ? 15.873 -5.298 -15.166 1.00 94.25 175 LYS A O 1
ATOM 1423 N N . LEU A 1 176 ? 14.546 -6.578 -13.900 1.00 94.88 176 LEU A N 1
ATOM 1424 C CA . LEU A 1 176 ? 14.848 -5.919 -12.630 1.00 94.88 176 LEU A CA 1
ATOM 1425 C C . LEU A 1 176 ? 16.302 -6.155 -12.205 1.00 94.88 176 LEU A C 1
ATOM 1427 O O . LEU A 1 176 ? 16.938 -5.242 -11.684 1.00 94.88 176 LEU A O 1
ATOM 1431 N N . ARG A 1 177 ? 16.850 -7.349 -12.464 1.00 95.19 177 ARG A N 1
ATOM 1432 C CA . ARG A 1 177 ? 18.278 -7.640 -12.258 1.00 95.19 177 ARG A CA 1
ATOM 1433 C C . ARG A 1 177 ? 19.171 -6.744 -13.114 1.00 95.19 177 ARG A C 1
ATOM 1435 O O . ARG A 1 177 ? 20.180 -6.256 -12.612 1.00 95.19 177 ARG A O 1
ATOM 1442 N N . GLN A 1 178 ? 18.800 -6.537 -14.378 1.00 94.31 178 GLN A N 1
ATOM 1443 C CA . GLN A 1 178 ? 19.564 -5.723 -15.331 1.00 94.31 178 GLN A CA 1
ATOM 1444 C C . GLN A 1 178 ? 19.394 -4.216 -15.082 1.00 94.31 178 GLN A C 1
ATOM 1446 O O . GLN A 1 178 ? 20.364 -3.465 -15.154 1.00 94.31 178 GLN A O 1
ATOM 1451 N N . HIS A 1 179 ? 18.182 -3.783 -14.727 1.00 93.00 179 HIS A N 1
ATOM 1452 C CA . HIS A 1 179 ? 17.806 -2.376 -14.580 1.00 93.00 179 HIS A CA 1
ATOM 1453 C C . HIS A 1 179 ? 17.090 -2.134 -13.238 1.00 93.00 179 HIS A C 1
ATOM 1455 O O . HIS A 1 179 ? 15.874 -1.926 -13.208 1.00 93.00 179 HIS A O 1
ATOM 1461 N N . PRO A 1 180 ? 17.807 -2.173 -12.100 1.00 93.00 180 PRO A N 1
ATOM 1462 C CA . PRO A 1 180 ? 17.196 -2.019 -10.785 1.00 93.00 180 PRO A CA 1
ATOM 1463 C C . PRO A 1 180 ? 16.790 -0.568 -10.477 1.00 93.00 180 PRO A C 1
ATOM 1465 O O . PRO A 1 180 ? 17.196 0.398 -11.126 1.00 93.00 180 PRO A O 1
ATOM 1468 N N . GLY A 1 181 ? 15.950 -0.397 -9.456 1.00 89.00 181 GLY A N 1
ATOM 1469 C CA . GLY A 1 181 ? 15.285 0.870 -9.147 1.00 89.00 181 GLY A CA 1
ATOM 1470 C C . GLY A 1 181 ? 16.157 1.912 -8.451 1.00 89.00 181 GLY A C 1
ATOM 1471 O O . GLY A 1 181 ? 15.929 2.206 -7.286 1.00 89.00 181 GLY A O 1
ATOM 1472 N N . HIS A 1 182 ? 17.109 2.533 -9.149 1.00 79.69 182 HIS A N 1
ATOM 1473 C CA . HIS A 1 182 ? 18.041 3.532 -8.585 1.00 79.69 182 HIS A CA 1
ATOM 1474 C C . HIS A 1 182 ? 17.391 4.790 -7.982 1.00 79.69 182 HIS A C 1
ATOM 1476 O O . HIS A 1 182 ? 17.959 5.410 -7.083 1.00 79.69 182 HIS A O 1
ATOM 1482 N N . LYS A 1 183 ? 16.208 5.180 -8.465 1.00 77.38 183 LYS A N 1
ATOM 1483 C CA . LYS A 1 183 ? 15.445 6.341 -7.981 1.00 77.38 183 LYS A CA 1
ATOM 1484 C C . LYS A 1 183 ? 14.173 5.873 -7.273 1.00 77.38 183 LYS A C 1
ATOM 1486 O O . LYS A 1 183 ? 13.670 4.801 -7.604 1.00 77.38 183 LYS A O 1
ATOM 1491 N N . PRO A 1 184 ? 13.617 6.655 -6.330 1.00 75.56 184 PRO A N 1
ATOM 1492 C CA . PRO A 1 184 ? 12.304 6.351 -5.774 1.00 75.56 184 PRO A CA 1
ATOM 1493 C C . PRO A 1 184 ? 11.245 6.287 -6.885 1.00 75.56 184 PRO A C 1
ATOM 1495 O O . PRO A 1 184 ? 11.132 7.226 -7.672 1.00 75.56 184 PRO A O 1
ATOM 1498 N N . GLY A 1 185 ? 10.461 5.206 -6.924 1.00 73.88 185 GLY A N 1
ATOM 1499 C CA . GLY A 1 185 ? 9.324 5.068 -7.840 1.00 73.88 185 GLY A CA 1
ATOM 1500 C C . GLY A 1 185 ? 9.558 4.219 -9.084 1.00 73.88 185 GLY A C 1
ATOM 1501 O O . GLY A 1 185 ? 10.602 3.592 -9.251 1.00 73.88 185 GLY A O 1
ATOM 1502 N N . GLY A 1 186 ? 8.533 4.160 -9.927 1.00 72.81 186 GLY A N 1
ATOM 1503 C CA . GLY A 1 186 ? 8.608 3.629 -11.287 1.00 72.81 186 GLY A CA 1
ATOM 1504 C C . GLY A 1 186 ? 8.695 4.745 -12.320 1.00 72.81 186 GLY A C 1
ATOM 1505 O O . GLY A 1 186 ? 8.822 5.923 -11.980 1.00 72.81 186 GLY A O 1
ATOM 1506 N N . TYR A 1 187 ? 8.569 4.393 -13.594 1.00 75.38 187 TYR A N 1
ATOM 1507 C CA . TYR A 1 187 ? 8.422 5.407 -14.629 1.00 75.38 187 TYR A CA 1
ATOM 1508 C C . TYR A 1 187 ? 6.979 5.954 -14.625 1.00 75.38 187 TYR A C 1
ATOM 1510 O O . TYR A 1 187 ? 6.049 5.192 -14.862 1.00 75.38 187 TYR A O 1
ATOM 1518 N N . TYR A 1 188 ? 6.812 7.241 -14.263 1.00 61.94 188 TYR A N 1
ATOM 1519 C CA . TYR A 1 188 ? 5.768 8.218 -14.664 1.00 61.94 188 TYR A CA 1
ATOM 1520 C C . TYR A 1 188 ? 6.092 9.610 -14.088 1.00 61.94 188 TYR A C 1
ATOM 1522 O O . TYR A 1 188 ? 6.455 9.709 -12.920 1.00 61.94 188 TYR A O 1
ATOM 1530 N N . SER A 1 189 ? 5.960 10.689 -14.880 1.00 50.66 189 SER A N 1
ATOM 1531 C CA . SER A 1 189 ? 5.981 12.077 -14.357 1.00 50.66 189 SER A CA 1
ATOM 1532 C C . SER A 1 189 ? 4.576 12.621 -14.089 1.00 50.66 189 SER A C 1
ATOM 1534 O O . SER A 1 189 ? 4.353 13.278 -13.080 1.00 50.66 189 SER A O 1
ATOM 1536 N N . ASP A 1 190 ? 3.645 12.333 -14.996 1.00 51.69 190 ASP A N 1
ATOM 1537 C CA . ASP A 1 190 ? 2.290 12.906 -15.083 1.00 51.69 190 ASP A CA 1
ATOM 1538 C C . ASP A 1 190 ? 1.411 12.190 -16.134 1.00 51.69 190 ASP A C 1
ATOM 1540 O O . ASP A 1 190 ? 0.186 12.266 -16.086 1.00 51.69 190 ASP A O 1
ATOM 1544 N N . THR A 1 191 ? 2.027 11.458 -17.065 1.00 63.94 191 THR A N 1
ATOM 1545 C CA . THR A 1 191 ? 1.365 10.718 -18.146 1.00 63.94 191 THR A CA 1
ATOM 1546 C C . THR A 1 191 ? 1.423 9.207 -17.902 1.00 63.94 191 THR A C 1
ATOM 1548 O O . THR A 1 191 ? 2.471 8.593 -18.121 1.00 63.94 191 THR A O 1
ATOM 1551 N N . PRO A 1 192 ? 0.326 8.572 -17.444 1.00 70.19 192 PRO A N 1
ATOM 1552 C CA . PRO A 1 192 ? 0.284 7.122 -17.320 1.00 70.19 192 PRO A CA 1
ATOM 1553 C C . PRO A 1 192 ? 0.398 6.471 -18.711 1.00 70.19 192 PRO A C 1
ATOM 1555 O O . PRO A 1 192 ? -0.134 6.970 -19.698 1.00 70.19 192 PRO A O 1
ATOM 1558 N N . PHE A 1 193 ? 1.110 5.351 -18.773 1.00 78.81 193 PHE A N 1
ATOM 1559 C CA . PHE A 1 193 ? 1.478 4.558 -19.958 1.00 78.81 193 PHE A CA 1
ATOM 1560 C C . PHE A 1 193 ? 2.315 5.267 -21.022 1.00 78.81 193 PHE A C 1
ATOM 1562 O O . PHE A 1 193 ? 2.148 4.970 -22.201 1.00 78.81 193 PHE A O 1
ATOM 1569 N N . ARG A 1 194 ? 3.254 6.140 -20.617 1.00 70.31 194 ARG A N 1
ATOM 1570 C CA . ARG A 1 194 ? 4.285 6.665 -21.529 1.00 70.31 194 ARG A CA 1
ATOM 1571 C C . ARG A 1 194 ? 4.842 5.560 -22.447 1.00 70.31 194 ARG A C 1
ATOM 1573 O O . ARG A 1 194 ? 5.367 4.574 -21.923 1.00 70.31 194 ARG A O 1
ATOM 1580 N N . PRO A 1 195 ? 4.689 5.698 -23.777 1.00 62.06 195 PRO A N 1
ATOM 1581 C CA . PRO A 1 195 ? 5.094 4.675 -24.740 1.00 62.06 195 PRO A CA 1
ATOM 1582 C C . PRO A 1 195 ? 6.617 4.629 -24.943 1.00 62.06 195 PRO A C 1
ATOM 1584 O O . PRO A 1 195 ? 7.144 3.654 -25.465 1.00 62.06 195 PRO A O 1
ATOM 1587 N N . ASP A 1 196 ? 7.324 5.670 -24.512 1.00 69.88 196 ASP A N 1
ATOM 1588 C CA . ASP A 1 196 ? 8.740 5.948 -24.734 1.00 69.88 196 ASP A CA 1
ATOM 1589 C C . ASP A 1 196 ? 9.602 5.640 -23.498 1.00 69.88 196 ASP A C 1
ATOM 1591 O O . ASP A 1 196 ? 10.410 6.448 -23.045 1.00 69.88 196 ASP A O 1
ATOM 1595 N N . VAL A 1 197 ? 9.435 4.447 -22.927 1.00 71.69 197 VAL A N 1
ATOM 1596 C CA . VAL A 1 197 ? 10.300 3.965 -21.841 1.00 71.69 197 VAL A CA 1
ATOM 1597 C C . VAL A 1 197 ? 11.671 3.608 -22.431 1.00 71.69 197 VAL A C 1
ATOM 1599 O O . VAL A 1 197 ? 11.730 2.722 -23.288 1.00 71.69 197 VAL A O 1
ATOM 1602 N N . PRO A 1 198 ? 12.780 4.256 -22.017 1.00 77.25 198 PRO A N 1
ATOM 1603 C CA . PRO A 1 198 ? 14.101 3.938 -22.552 1.00 77.25 198 PRO A CA 1
ATOM 1604 C C . PRO A 1 198 ? 14.441 2.455 -22.369 1.00 77.25 198 PRO A C 1
ATOM 1606 O O . PRO A 1 198 ? 14.139 1.882 -21.317 1.00 77.25 198 PRO A O 1
ATOM 1609 N N . LYS A 1 199 ? 15.100 1.866 -23.379 1.00 74.62 199 LYS A N 1
ATOM 1610 C CA . LYS A 1 199 ? 15.380 0.421 -23.501 1.00 74.62 199 LYS A CA 1
ATOM 1611 C C . LYS A 1 199 ? 16.093 -0.194 -22.285 1.00 74.62 199 LYS A C 1
ATOM 1613 O O . LYS A 1 199 ? 15.895 -1.373 -22.028 1.00 74.62 199 LYS A O 1
ATOM 1618 N N . ASP A 1 200 ? 16.804 0.617 -21.502 1.00 83.50 200 ASP A N 1
ATOM 1619 C CA . ASP A 1 200 ? 17.601 0.185 -20.345 1.00 83.50 200 ASP A CA 1
ATOM 1620 C C . ASP A 1 200 ? 17.163 0.847 -19.024 1.00 83.50 200 ASP A C 1
ATOM 1622 O O . ASP A 1 200 ? 17.972 1.120 -18.132 1.00 83.50 200 ASP A O 1
ATOM 1626 N N . SER A 1 201 ? 15.876 1.181 -18.909 1.00 86.94 201 SER A N 1
ATOM 1627 C CA . SER A 1 201 ? 15.314 1.801 -17.707 1.00 86.94 201 SER A CA 1
ATOM 1628 C C . SER A 1 201 ? 14.615 0.801 -16.786 1.00 86.94 201 SER A C 1
ATOM 1630 O O . SER A 1 201 ? 14.311 -0.332 -17.155 1.00 86.94 201 SER A O 1
ATOM 1632 N N . TYR A 1 202 ? 14.377 1.236 -15.547 1.00 91.12 202 TYR A N 1
ATOM 1633 C CA . TYR A 1 202 ? 13.679 0.448 -14.539 1.00 91.12 202 TYR A CA 1
ATOM 1634 C C . TYR A 1 202 ? 12.313 -0.055 -15.060 1.00 91.12 202 TYR A C 1
ATOM 1636 O O . TYR A 1 202 ? 11.499 0.769 -15.485 1.00 91.12 202 TYR A O 1
ATOM 1644 N N . PRO A 1 203 ? 12.029 -1.374 -15.011 1.00 91.00 203 PRO A N 1
ATOM 1645 C CA . PRO A 1 203 ? 10.989 -1.986 -15.844 1.00 91.00 203 PRO A CA 1
ATOM 1646 C C . PRO A 1 203 ? 9.556 -1.840 -15.320 1.00 91.00 203 PRO A C 1
ATOM 1648 O O . PRO A 1 203 ? 8.621 -2.172 -16.044 1.00 91.00 203 PRO A O 1
ATOM 1651 N N . LEU A 1 204 ? 9.354 -1.370 -14.084 1.00 91.75 204 LEU A N 1
ATOM 1652 C CA . LEU A 1 204 ? 8.017 -1.276 -13.489 1.00 91.75 204 LEU A CA 1
ATOM 1653 C C . LEU A 1 204 ? 7.435 0.140 -13.600 1.00 91.75 204 LEU A C 1
ATOM 1655 O O . LEU A 1 204 ? 8.078 1.124 -13.206 1.00 91.75 204 LEU A O 1
ATOM 1659 N N . ARG A 1 205 ? 6.179 0.230 -14.064 1.00 91.69 205 ARG A N 1
ATOM 1660 C CA . ARG A 1 205 ? 5.380 1.469 -14.027 1.00 91.69 205 ARG A CA 1
ATOM 1661 C C . ARG A 1 205 ? 5.139 1.885 -12.585 1.00 91.69 205 ARG A C 1
ATOM 1663 O O . ARG A 1 205 ? 5.062 1.033 -11.707 1.00 91.69 205 ARG A O 1
ATOM 1670 N N . TRP A 1 206 ? 4.930 3.181 -12.350 1.00 90.12 206 TRP A N 1
ATOM 1671 C CA . TRP A 1 206 ? 4.740 3.723 -10.995 1.00 90.12 206 TRP A CA 1
ATOM 1672 C C . TRP A 1 206 ? 3.649 3.024 -10.162 1.00 90.12 206 TRP A C 1
ATOM 1674 O O . TRP A 1 206 ? 3.776 2.959 -8.947 1.00 90.12 206 TRP A O 1
ATOM 1684 N N . LEU A 1 207 ? 2.567 2.539 -10.784 1.00 92.88 207 LEU A N 1
ATOM 1685 C CA . LEU A 1 207 ? 1.442 1.912 -10.076 1.00 92.88 207 LEU A CA 1
ATOM 1686 C C . LEU A 1 207 ? 1.356 0.392 -10.292 1.00 92.88 207 LEU A C 1
ATOM 1688 O O . LEU A 1 207 ? 0.442 -0.229 -9.750 1.00 92.88 207 LEU A O 1
ATOM 1692 N N . GLN A 1 208 ? 2.282 -0.209 -11.050 1.00 93.81 208 GLN A N 1
ATOM 1693 C CA . GLN A 1 208 ? 2.150 -1.573 -11.584 1.00 93.81 208 GLN A CA 1
ATOM 1694 C C . GLN A 1 208 ? 1.984 -2.644 -10.512 1.00 93.81 208 GLN A C 1
ATOM 1696 O O . GLN A 1 208 ? 1.213 -3.569 -10.708 1.00 93.81 208 GLN A O 1
ATOM 1701 N N . VAL A 1 209 ? 2.677 -2.512 -9.380 1.00 95.38 209 VAL A N 1
ATOM 1702 C CA . VAL A 1 209 ? 2.654 -3.505 -8.290 1.00 95.38 209 VAL A CA 1
ATOM 1703 C C . VAL A 1 209 ? 1.737 -3.106 -7.131 1.00 95.38 209 VAL A C 1
ATOM 1705 O O . VAL A 1 209 ? 1.759 -3.734 -6.080 1.00 95.38 209 VAL A O 1
ATOM 1708 N N . MET A 1 210 ? 0.942 -2.043 -7.275 1.00 96.12 210 MET A N 1
ATOM 1709 C CA . MET A 1 210 ? -0.010 -1.641 -6.237 1.00 96.12 210 MET A CA 1
ATOM 1710 C C . MET A 1 210 ? -1.295 -1.090 -6.827 1.00 96.12 210 MET A C 1
ATOM 1712 O O . MET A 1 210 ? -2.289 -1.804 -6.876 1.00 96.12 210 MET A O 1
ATOM 1716 N N . GLY A 1 211 ? -1.319 0.168 -7.271 1.00 96.00 211 GLY A N 1
ATOM 1717 C CA . GLY A 1 211 ? -2.555 0.814 -7.718 1.00 96.00 211 GLY A CA 1
ATOM 1718 C C . GLY A 1 211 ? -3.209 0.117 -8.917 1.00 96.00 211 GLY A C 1
ATOM 1719 O O . GLY A 1 211 ? -4.430 0.047 -8.980 1.00 96.00 211 GLY A O 1
ATOM 1720 N N . GLU A 1 212 ? -2.425 -0.423 -9.853 1.00 96.75 212 GLU A N 1
ATOM 1721 C CA . GLU A 1 212 ? -2.950 -1.142 -11.026 1.00 96.75 212 GLU A CA 1
ATOM 1722 C C . GLU A 1 212 ? -3.522 -2.524 -10.681 1.00 96.75 212 GLU A C 1
ATOM 1724 O O . GLU A 1 212 ? -4.345 -3.028 -11.438 1.00 96.75 212 GLU A O 1
ATOM 1729 N N . LEU A 1 213 ? -3.130 -3.116 -9.549 1.00 98.44 213 LEU A N 1
ATOM 1730 C CA . LEU A 1 213 ? -3.592 -4.440 -9.112 1.00 98.44 213 LEU A CA 1
ATOM 1731 C C . LEU A 1 213 ? -4.697 -4.334 -8.056 1.00 98.44 213 LEU A C 1
ATOM 1733 O O . LEU A 1 213 ? -5.746 -4.962 -8.170 1.00 98.44 213 LEU A O 1
ATOM 1737 N N . SER A 1 214 ? -4.484 -3.490 -7.048 1.00 98.44 214 SER A N 1
ATOM 1738 C CA . SER A 1 214 ? -5.381 -3.344 -5.901 1.00 98.44 214 SER A CA 1
ATOM 1739 C C . SER A 1 214 ? -6.715 -2.705 -6.264 1.00 98.44 214 SER A C 1
ATOM 1741 O O . SER A 1 214 ? -7.735 -3.174 -5.779 1.00 98.44 214 SER A O 1
ATOM 1743 N N . HIS A 1 215 ? -6.768 -1.684 -7.126 1.00 98.19 215 HIS A N 1
ATOM 1744 C CA . HIS A 1 215 ? -8.046 -1.039 -7.448 1.00 98.19 215 HIS A CA 1
ATOM 1745 C C . HIS A 1 215 ? -9.032 -1.946 -8.202 1.00 98.19 215 HIS A C 1
ATOM 1747 O O . HIS A 1 215 ? -10.197 -1.971 -7.806 1.00 98.19 215 HIS A O 1
ATOM 1753 N N . PRO A 1 216 ? -8.631 -2.708 -9.244 1.00 98.19 216 PRO A N 1
ATOM 1754 C CA . PRO A 1 216 ? -9.515 -3.717 -9.827 1.00 98.19 216 PRO A CA 1
ATOM 1755 C C . PRO A 1 216 ? -10.027 -4.728 -8.791 1.00 98.19 216 PRO A C 1
ATOM 1757 O O . PRO A 1 216 ? -11.233 -4.946 -8.718 1.00 98.19 216 PRO A O 1
ATOM 1760 N N . LEU A 1 217 ? -9.140 -5.271 -7.947 1.00 98.50 217 LEU A N 1
ATOM 1761 C CA . LEU A 1 217 ? -9.517 -6.227 -6.898 1.00 98.50 217 LEU A CA 1
ATOM 1762 C C . LEU A 1 217 ? -10.449 -5.596 -5.853 1.00 98.50 217 LEU A C 1
ATOM 1764 O O . LEU A 1 217 ? -11.403 -6.217 -5.402 1.00 98.50 217 LEU A O 1
ATOM 1768 N N . MET A 1 218 ? -10.242 -4.331 -5.491 1.00 98.31 218 MET A N 1
ATOM 1769 C CA . MET A 1 218 ? -11.146 -3.617 -4.590 1.00 98.31 218 MET A CA 1
ATOM 1770 C C . MET A 1 218 ? -12.542 -3.430 -5.187 1.00 98.31 218 MET A C 1
ATOM 1772 O O . MET A 1 218 ? -13.500 -3.359 -4.427 1.00 98.31 218 MET A O 1
ATOM 1776 N N . LEU A 1 219 ? -12.692 -3.335 -6.516 1.00 97.75 219 LEU A N 1
ATOM 1777 C CA . LEU A 1 219 ? -14.024 -3.320 -7.131 1.00 97.75 219 LEU A CA 1
ATOM 1778 C C . LEU A 1 219 ? -14.716 -4.674 -7.013 1.00 97.75 219 LEU A C 1
ATOM 1780 O O . LEU A 1 219 ? -15.916 -4.705 -6.737 1.00 97.75 219 LEU A O 1
ATOM 1784 N N . GLU A 1 220 ? -13.967 -5.757 -7.216 1.00 98.06 220 GLU A N 1
ATOM 1785 C CA . GLU A 1 220 ? -14.453 -7.130 -7.068 1.00 98.06 220 GLU A CA 1
ATOM 1786 C C . GLU A 1 220 ? -14.921 -7.400 -5.634 1.00 98.06 220 GLU A C 1
ATOM 1788 O O . GLU A 1 220 ? -16.035 -7.871 -5.429 1.00 98.06 220 GLU A O 1
ATOM 1793 N N . TYR A 1 221 ? -14.138 -6.964 -4.647 1.00 98.19 221 TYR A N 1
ATOM 1794 C CA . TYR A 1 221 ? -14.424 -7.123 -3.219 1.00 98.19 221 TYR A CA 1
ATOM 1795 C C . TYR A 1 221 ? -15.030 -5.871 -2.567 1.00 98.19 221 TYR A C 1
ATOM 1797 O O . TYR A 1 221 ? -14.847 -5.629 -1.373 1.00 98.19 221 TYR A O 1
ATOM 1805 N N . SER A 1 222 ? -15.717 -5.022 -3.339 1.00 97.25 222 SER A N 1
ATOM 1806 C CA . SER A 1 222 ? -16.128 -3.690 -2.858 1.00 97.25 222 SER A CA 1
ATOM 1807 C C . SER A 1 222 ? -17.114 -3.712 -1.687 1.00 97.25 222 SER A C 1
ATOM 1809 O O . SER A 1 222 ? -17.166 -2.756 -0.916 1.00 97.25 222 SER A O 1
ATOM 1811 N N . ASP A 1 223 ? -17.870 -4.798 -1.528 1.00 97.50 223 ASP A N 1
ATOM 1812 C CA . ASP A 1 223 ? -18.782 -5.026 -0.406 1.00 97.50 223 ASP A CA 1
ATOM 1813 C C . ASP A 1 223 ? -18.044 -5.368 0.900 1.00 97.50 223 ASP A C 1
ATOM 1815 O O . ASP A 1 223 ? -18.634 -5.285 1.973 1.00 97.50 223 ASP A O 1
ATOM 1819 N N . LYS A 1 224 ? -16.748 -5.701 0.825 1.00 98.19 224 LYS A N 1
ATOM 1820 C CA . LYS A 1 224 ? -15.901 -6.046 1.978 1.00 98.19 224 LYS A CA 1
ATOM 1821 C C . LYS A 1 224 ? -15.110 -4.870 2.547 1.00 98.19 224 LYS A C 1
ATOM 1823 O O . LYS A 1 224 ? -14.321 -5.039 3.484 1.00 98.19 224 LYS A O 1
ATOM 1828 N N . ILE A 1 225 ? -15.288 -3.680 1.973 1.00 98.12 225 ILE A N 1
ATOM 1829 C CA . ILE A 1 225 ? -14.501 -2.487 2.284 1.00 98.12 225 ILE A CA 1
ATOM 1830 C C . ILE A 1 225 ? -15.365 -1.473 3.032 1.00 98.12 225 ILE A C 1
ATOM 1832 O O . ILE A 1 225 ? -16.324 -0.911 2.501 1.00 98.12 225 ILE A O 1
ATOM 1836 N N . LYS A 1 226 ? -14.966 -1.166 4.265 1.00 98.00 226 LYS A N 1
ATOM 1837 C CA . LYS A 1 226 ? -15.499 -0.054 5.047 1.00 98.00 226 LYS A CA 1
ATOM 1838 C C . LYS A 1 226 ? -14.688 1.211 4.773 1.00 98.00 226 LYS A C 1
ATOM 1840 O O . LYS A 1 226 ? -13.461 1.193 4.695 1.00 98.00 226 LYS A O 1
ATOM 1845 N N . PHE A 1 227 ? -15.380 2.343 4.719 1.00 98.12 227 PHE A N 1
ATOM 1846 C CA . PHE A 1 227 ? -14.769 3.667 4.606 1.00 98.12 227 PHE A CA 1
ATOM 1847 C C . PHE A 1 227 ? -15.052 4.509 5.840 1.00 98.12 227 PHE A C 1
ATOM 1849 O O . PHE A 1 227 ? -16.078 4.327 6.491 1.00 98.12 227 PHE A O 1
ATOM 1856 N N . GLY A 1 228 ? -14.168 5.465 6.123 1.00 96.19 228 GLY A N 1
ATOM 1857 C CA . GLY A 1 228 ? -14.341 6.408 7.236 1.00 96.19 228 GLY A CA 1
ATOM 1858 C C . GLY A 1 228 ? -13.058 6.736 7.991 1.00 96.19 228 GLY A C 1
ATOM 1859 O O . GLY A 1 228 ? -13.068 7.678 8.780 1.00 96.19 228 GLY A O 1
ATOM 1860 N N . LEU A 1 229 ? -11.949 6.034 7.708 1.00 96.38 229 LEU A N 1
ATOM 1861 C CA . LEU A 1 229 ? -10.692 6.303 8.397 1.00 96.38 229 LEU A CA 1
ATOM 1862 C C . LEU A 1 229 ? -10.287 7.779 8.270 1.00 96.38 229 LEU A C 1
ATOM 1864 O O . LEU A 1 229 ? -10.351 8.350 7.171 1.00 96.38 229 LEU A O 1
ATOM 1868 N N . PRO A 1 230 ? -9.775 8.390 9.355 1.00 95.00 230 PRO A N 1
ATOM 1869 C CA . PRO A 1 230 ? -9.227 9.731 9.301 1.00 95.00 230 PRO A CA 1
ATOM 1870 C C . PRO A 1 230 ? -8.077 9.815 8.294 1.00 95.00 230 PRO A C 1
ATOM 1872 O O . PRO A 1 230 ? -7.039 9.156 8.452 1.00 95.00 230 PRO A O 1
ATOM 1875 N N . SER A 1 231 ? -8.271 10.648 7.270 1.00 92.69 231 SER A N 1
ATOM 1876 C CA . SER A 1 231 ? -7.253 10.943 6.261 1.00 92.69 231 SER A CA 1
ATOM 1877 C C . SER A 1 231 ? -6.036 11.644 6.879 1.00 92.69 231 SER A C 1
ATOM 1879 O O . SER A 1 231 ? -6.201 12.382 7.855 1.00 92.69 231 SER A O 1
ATOM 1881 N N . PRO A 1 232 ? -4.830 11.457 6.316 1.00 92.19 232 PRO A N 1
ATOM 1882 C CA . PRO A 1 232 ? -3.658 12.244 6.698 1.00 92.19 232 PRO A CA 1
ATOM 1883 C C . PRO A 1 232 ? -3.788 13.703 6.230 1.00 92.19 232 PRO A C 1
ATOM 1885 O O . PRO A 1 232 ? -4.669 14.047 5.435 1.00 92.19 232 PRO A O 1
ATOM 1888 N N . ASP A 1 233 ? -2.847 14.546 6.647 1.00 90.44 233 ASP A N 1
ATOM 1889 C CA . ASP A 1 233 ? -2.769 15.938 6.209 1.00 90.44 233 ASP A CA 1
ATOM 1890 C C . ASP A 1 233 ? -2.146 16.000 4.797 1.00 90.44 233 ASP A C 1
ATOM 1892 O O . ASP A 1 233 ? -0.928 15.949 4.610 1.00 90.44 233 ASP A O 1
ATOM 1896 N N . THR A 1 234 ? -2.979 16.069 3.756 1.00 77.25 234 THR A N 1
ATOM 1897 C CA . THR A 1 234 ? -2.528 15.965 2.351 1.00 77.25 234 THR A CA 1
ATOM 1898 C C . THR A 1 234 ? -2.047 17.278 1.728 1.00 77.25 234 THR A C 1
ATOM 1900 O O . THR A 1 234 ? -1.561 17.261 0.603 1.00 77.25 234 THR A O 1
ATOM 1903 N N . HIS A 1 235 ? -2.176 18.410 2.424 1.00 73.38 235 HIS A N 1
ATOM 1904 C CA . HIS A 1 235 ? -1.849 19.742 1.888 1.00 73.38 235 HIS A CA 1
ATOM 1905 C C . HIS A 1 235 ? -0.365 20.122 2.005 1.00 73.38 235 HIS A C 1
ATOM 1907 O O . HIS A 1 235 ? 0.054 21.140 1.463 1.00 73.38 235 HIS A O 1
ATOM 1913 N N . LEU A 1 236 ? 0.436 19.319 2.707 1.00 72.88 236 LEU A N 1
ATOM 1914 C CA . LEU A 1 236 ? 1.859 19.578 2.914 1.00 72.88 236 LEU A CA 1
ATOM 1915 C C . LEU A 1 236 ? 2.696 18.928 1.804 1.00 72.88 236 LEU A C 1
ATOM 1917 O O . LEU A 1 236 ? 2.385 17.830 1.341 1.00 72.88 236 LEU A O 1
ATOM 1921 N N . SER A 1 237 ? 3.762 19.600 1.361 1.00 66.94 237 SER A N 1
ATOM 1922 C CA . SER A 1 237 ? 4.719 19.008 0.420 1.00 66.94 237 SER A CA 1
ATOM 1923 C C . SER A 1 237 ? 5.636 18.028 1.150 1.00 66.94 237 SER A C 1
ATOM 1925 O O . SER A 1 237 ? 6.141 18.315 2.231 1.00 66.94 237 SER A O 1
ATOM 1927 N N . TYR A 1 238 ? 5.866 16.869 0.533 1.00 62.75 238 TYR A N 1
ATOM 1928 C CA . TYR A 1 238 ? 6.726 15.800 1.057 1.00 62.75 238 TYR A CA 1
ATOM 1929 C C . TYR A 1 238 ? 7.889 15.468 0.110 1.00 62.75 238 TYR A C 1
ATOM 1931 O O . TYR A 1 238 ? 8.488 14.395 0.251 1.00 62.75 238 TYR A O 1
ATOM 1939 N N . LYS A 1 239 ? 8.116 16.343 -0.883 1.00 56.25 239 LYS A N 1
ATOM 1940 C CA . LYS A 1 239 ? 9.301 16.345 -1.746 1.00 56.25 239 LYS A CA 1
ATOM 1941 C C . LYS A 1 239 ? 10.493 16.915 -0.984 1.00 56.25 239 LYS A C 1
ATOM 1943 O O . LYS A 1 239 ? 10.262 17.770 -0.094 1.00 56.25 239 LYS A O 1
#